Protein AF-A2F625-F1 (afdb_monomer_lite)

InterPro domains:
  IPR032675 Leucine-rich repeat domain superfamily [G3DSA:3.80.10.10] (31-99)
  IPR032710 NTF2-like domain superfamily [SSF54427] (137-282)

Radius of gyration: 23.0 Å; chains: 1; bounding box: 45×38×80 Å

pLDDT: mean 80.95, std 17.54, range [34.19, 97.81]

Organism: Trichomonas vaginalis (strain ATCC PRA-98 / G3) (NCBI:txid412133)

Secondary structure (DSSP, 8-state):
-EE-TTHHHH-TTTTSSHHHHHHHHHHHHHHHHHHHT----EEE-TT-----GGGGTTHHHHSTT--EEE-TT-----HHHHHHHTTTSEEEETTEEE-------SS-------GGGS-------------------SSHHHHHHHHHHHHHHHHHH-GGGGGGGEEEEEEEEEEES---TTSGGGGGGGG---TTSSS--S--EESHHHHHHHHHHH-TT--EEEEEEEEEEEEETTEEEEEEEEEEESSTT-S-EEEEEEEEEEEEETTEEEEEEEEEEE-

Sequence (283 aa):
MFDLTDIRSHLPLFNANYYVDLQLLFFFIGSFSRKFGFEVDILNLTNNRISNVNVFTKLHNFIPNLKAVILDKNPIQDTTQLTEKMKGMIIRFNGLELGSLYNEDENGFPDVTNPKDIPEIEIPPPQPKSNRYENRSSQGDSEVESFLDKFWSAQNNDIGSTSDFYLQNACFSFIIRNCSRQEPLAALISYNQNLSRKEPGESVTQGSVNISSTQKVIFPSGFSGRIESKSINLVCGIFYSVNLVGNVALEKDSDKMCKFYRQLTIYGVGGQLRIANDVLYLT

Foldseek 3Di:
DAECAPVCVVCVPCPPCVLVVLLVVLLLVLVQCVVVVNAAQEYEHAQVQDADLVSLQCNCVRRVNHAEYEHENHNHDCVVVNCVSQPRHFYHYNLDTDDPPPPDDDDDDDDPPDSPPDDDDDDDDDDDDDPPPPDDDDDPVVQVVVLVVVLQVCQQPPLQVNLVQADQFAWEAEAEPDDDCPDPCVVVQLRHQPPVDPDHHDDIQTGSNSRSVNSCVQQVNGFQWDFPDKDWDCSDPFKIKIWTWTWTDSDPPDPDIWIKIKIFIWGQDPNDIHTRYIYIYTD

Structure (mmCIF, N/CA/C/O backbone):
data_AF-A2F625-F1
#
_entry.id   AF-A2F625-F1
#
loop_
_atom_site.group_PDB
_atom_site.id
_atom_site.type_symbol
_atom_site.label_atom_id
_atom_site.label_alt_id
_atom_site.label_comp_id
_atom_site.label_asym_id
_atom_site.label_entity_id
_atom_site.label_seq_id
_atom_site.pdbx_PDB_ins_code
_atom_site.Cartn_x
_atom_site.Cartn_y
_atom_site.Cartn_z
_atom_site.occupancy
_atom_site.B_iso_or_equiv
_atom_site.auth_seq_id
_atom_site.auth_comp_id
_atom_site.auth_asym_id
_atom_site.auth_atom_id
_atom_site.pdbx_PDB_model_num
ATOM 1 N N . MET A 1 1 ? -11.788 -7.343 23.382 1.00 85.56 1 MET A N 1
ATOM 2 C CA . MET A 1 1 ? -10.315 -7.384 23.222 1.00 85.56 1 MET A CA 1
ATOM 3 C C . MET A 1 1 ? -9.977 -7.335 21.741 1.00 85.56 1 MET A C 1
ATOM 5 O O . MET A 1 1 ? -10.583 -8.079 20.980 1.00 85.56 1 MET A O 1
ATOM 9 N N . PHE A 1 2 ? -9.049 -6.469 21.341 1.00 88.06 2 PHE A N 1
ATOM 10 C CA . PHE A 1 2 ? -8.543 -6.360 19.973 1.00 88.06 2 PHE A CA 1
ATOM 11 C C . PHE A 1 2 ? -7.077 -6.806 19.958 1.00 88.06 2 PHE A C 1
ATOM 13 O O . PHE A 1 2 ? -6.247 -6.206 20.642 1.00 88.06 2 PHE A O 1
ATOM 20 N N . ASP A 1 3 ? -6.776 -7.887 19.237 1.00 89.62 3 ASP A N 1
ATOM 21 C CA . ASP A 1 3 ? -5.457 -8.525 19.257 1.00 89.62 3 ASP A CA 1
ATOM 22 C C . ASP A 1 3 ? -4.660 -8.221 17.987 1.00 89.62 3 ASP A C 1
ATOM 24 O O . ASP A 1 3 ? -5.087 -8.535 16.876 1.00 89.62 3 ASP A O 1
ATOM 28 N N . LEU A 1 4 ? -3.504 -7.590 18.173 1.00 90.00 4 LEU A N 1
ATOM 29 C CA . LEU A 1 4 ? -2.538 -7.224 17.146 1.00 90.00 4 LEU A CA 1
ATOM 30 C C . LEU A 1 4 ? -1.161 -7.826 17.438 1.00 90.00 4 LEU A C 1
ATOM 32 O O . LEU A 1 4 ? -0.138 -7.241 17.073 1.00 90.00 4 LEU A O 1
ATOM 36 N N . THR A 1 5 ? -1.110 -8.958 18.135 1.00 90.56 5 THR A N 1
ATOM 37 C CA . THR A 1 5 ? 0.146 -9.653 18.415 1.00 90.56 5 THR A CA 1
ATOM 38 C C . THR A 1 5 ? 0.916 -9.909 17.121 1.00 90.56 5 THR A C 1
ATOM 40 O O . THR A 1 5 ? 0.377 -10.460 16.164 1.00 90.56 5 THR A O 1
ATOM 43 N N . ASP A 1 6 ? 2.184 -9.498 17.108 1.00 86.69 6 ASP A N 1
ATOM 44 C CA . ASP A 1 6 ? 3.120 -9.699 16.000 1.00 86.69 6 ASP A CA 1
ATOM 45 C C . ASP A 1 6 ? 2.593 -9.223 14.631 1.00 86.69 6 ASP A C 1
ATOM 47 O O . ASP A 1 6 ? 2.818 -9.850 13.591 1.00 86.69 6 ASP A O 1
ATOM 51 N N . ILE A 1 7 ? 1.895 -8.081 14.601 1.00 83.06 7 ILE A N 1
ATOM 52 C CA . ILE A 1 7 ? 1.323 -7.536 13.361 1.00 83.06 7 ILE A CA 1
ATOM 53 C C . ILE A 1 7 ? 2.399 -7.285 12.296 1.00 83.06 7 ILE A C 1
ATOM 55 O O . ILE A 1 7 ? 2.134 -7.398 11.101 1.00 83.06 7 ILE A O 1
ATOM 59 N N . ARG A 1 8 ? 3.641 -7.012 12.716 1.00 73.25 8 ARG A N 1
ATOM 60 C CA . ARG A 1 8 ? 4.788 -6.800 11.821 1.00 73.25 8 ARG A CA 1
ATOM 61 C C . ARG A 1 8 ? 5.165 -8.043 11.023 1.00 73.25 8 ARG A C 1
ATOM 63 O O . ARG A 1 8 ? 5.591 -7.894 9.879 1.00 73.25 8 ARG A O 1
ATOM 70 N N . SER A 1 9 ? 5.031 -9.242 11.593 1.00 75.81 9 SER A N 1
ATOM 71 C CA . SER A 1 9 ? 5.281 -10.486 10.850 1.00 75.81 9 SER A CA 1
ATOM 72 C C . SER A 1 9 ? 4.258 -10.700 9.731 1.00 75.81 9 SER A C 1
ATOM 74 O O . SER A 1 9 ? 4.573 -11.294 8.700 1.00 75.81 9 SER A O 1
ATOM 76 N N . HIS A 1 10 ? 3.048 -10.171 9.916 1.00 68.69 10 HIS A N 1
ATOM 77 C CA . HIS A 1 10 ? 1.925 -10.341 9.002 1.00 68.69 10 HIS A CA 1
ATOM 78 C C . HIS A 1 10 ? 1.761 -9.178 8.015 1.00 68.69 10 HIS A C 1
ATOM 80 O O . HIS A 1 10 ? 1.197 -9.374 6.942 1.00 68.69 10 HIS A O 1
ATOM 86 N N . LEU A 1 11 ? 2.277 -7.989 8.341 1.00 66.88 11 LEU A N 1
ATOM 87 C CA . LEU A 1 11 ? 2.199 -6.780 7.521 1.00 66.88 11 LEU A CA 1
ATOM 88 C C . LEU A 1 11 ? 3.602 -6.168 7.329 1.00 66.88 11 LEU A C 1
ATOM 90 O O . LEU A 1 11 ? 3.952 -5.191 7.996 1.00 66.88 11 LEU A O 1
ATOM 94 N N . PRO A 1 12 ? 4.418 -6.698 6.394 1.00 53.84 12 PRO A N 1
ATOM 95 C CA . PRO A 1 12 ? 5.813 -6.279 6.196 1.00 53.84 12 PRO A CA 1
ATOM 96 C C . PRO A 1 12 ? 5.991 -4.797 5.807 1.00 53.84 12 PRO A C 1
ATOM 98 O O . PRO A 1 12 ? 7.104 -4.273 5.896 1.00 53.84 12 PRO A O 1
ATOM 101 N N . LEU A 1 13 ? 4.904 -4.119 5.422 1.00 53.62 13 LEU A N 1
ATOM 102 C CA . LEU A 1 13 ? 4.848 -2.691 5.099 1.00 53.62 13 LEU A CA 1
ATOM 103 C C . LEU A 1 13 ? 4.893 -1.748 6.311 1.00 53.62 13 LEU A C 1
ATOM 105 O O . LEU A 1 13 ? 5.259 -0.592 6.132 1.00 53.62 13 LEU A O 1
ATOM 109 N N . PHE A 1 14 ? 4.635 -2.223 7.535 1.00 54.78 14 PHE A N 1
ATOM 110 C CA . PHE A 1 14 ? 4.720 -1.426 8.778 1.00 54.78 14 PHE A CA 1
ATOM 111 C C . PHE A 1 14 ? 6.162 -0.986 9.146 1.00 54.78 14 PHE A C 1
ATOM 113 O O . PHE A 1 14 ? 6.455 -0.639 10.285 1.00 54.78 14 PHE A O 1
ATOM 120 N N . ASN A 1 15 ? 7.126 -1.046 8.225 1.00 51.47 15 ASN A N 1
ATOM 121 C CA . ASN A 1 15 ? 8.546 -0.840 8.522 1.00 51.47 15 ASN A CA 1
ATOM 122 C C . ASN A 1 15 ? 9.085 0.557 8.173 1.00 51.47 15 ASN A C 1
ATOM 124 O O . ASN A 1 15 ? 10.162 0.894 8.658 1.00 51.47 15 ASN A O 1
ATOM 128 N N . ALA A 1 16 ? 8.390 1.366 7.364 1.00 39.66 16 ALA A N 1
ATOM 129 C CA . ALA A 1 16 ? 8.946 2.629 6.859 1.00 39.66 16 ALA A CA 1
ATOM 130 C C . ALA A 1 16 ? 8.688 3.834 7.783 1.00 39.66 16 ALA A C 1
ATOM 132 O O . ALA A 1 16 ? 9.552 4.695 7.907 1.00 39.66 16 ALA A O 1
ATOM 133 N N . ASN A 1 17 ? 7.536 3.881 8.465 1.00 53.53 17 ASN A N 1
ATOM 134 C CA . ASN A 1 17 ? 7.180 4.928 9.427 1.00 53.53 17 ASN A CA 1
ATOM 135 C C . ASN A 1 17 ? 6.327 4.341 10.556 1.00 53.53 17 ASN A C 1
ATOM 137 O O . ASN A 1 17 ? 5.194 4.757 10.792 1.00 53.53 17 ASN A O 1
ATOM 141 N N . TYR A 1 18 ? 6.901 3.389 11.293 1.00 69.69 18 TYR A N 1
ATOM 142 C CA . TYR A 1 18 ? 6.179 2.572 12.272 1.00 69.69 18 TYR A CA 1
ATOM 143 C C . TYR A 1 18 ? 5.364 3.368 13.311 1.00 69.69 18 TYR A C 1
ATOM 145 O O . TYR A 1 18 ? 4.313 2.927 13.771 1.00 69.69 18 TYR A O 1
ATOM 153 N N . TYR A 1 19 ? 5.816 4.579 13.646 1.00 77.75 19 TYR A N 1
ATOM 154 C CA . TYR A 1 19 ? 5.071 5.528 14.474 1.00 77.75 19 TYR A CA 1
ATOM 155 C C . TYR A 1 19 ? 3.752 5.990 13.825 1.00 77.75 19 TYR A C 1
ATOM 157 O O . TYR A 1 19 ? 2.708 5.980 14.477 1.00 77.75 19 TYR A O 1
ATOM 165 N N . VAL A 1 20 ? 3.792 6.393 12.552 1.00 76.75 20 VAL A N 1
ATOM 166 C CA . VAL A 1 20 ? 2.617 6.863 11.801 1.00 76.75 20 VAL A CA 1
ATOM 167 C C . VAL A 1 20 ? 1.667 5.701 11.544 1.00 76.75 20 VAL A C 1
ATOM 169 O O . VAL A 1 20 ? 0.464 5.847 11.748 1.00 76.75 20 VAL A O 1
ATOM 172 N N . ASP A 1 21 ? 2.207 4.539 11.176 1.00 81.00 21 ASP A N 1
ATOM 173 C CA . ASP A 1 21 ? 1.414 3.350 10.857 1.00 81.00 21 ASP A CA 1
ATOM 174 C C . ASP A 1 21 ? 0.598 2.878 12.069 1.00 81.00 21 ASP A C 1
ATOM 176 O O . ASP A 1 21 ? -0.592 2.587 11.950 1.00 81.00 21 ASP A O 1
ATOM 180 N N . LEU A 1 22 ? 1.199 2.873 13.265 1.00 85.75 22 LEU A N 1
ATOM 181 C CA . LEU A 1 22 ? 0.491 2.542 14.502 1.00 85.75 22 LEU A CA 1
ATOM 182 C C . LEU A 1 22 ? -0.544 3.601 14.902 1.00 85.75 22 LEU A C 1
ATOM 184 O O . LEU A 1 22 ? -1.641 3.238 15.319 1.00 85.75 22 LEU A O 1
ATOM 188 N N . GLN A 1 23 ? -0.252 4.898 14.751 1.00 86.50 23 GLN A N 1
ATOM 189 C CA . GLN A 1 23 ? -1.258 5.936 15.021 1.00 86.50 23 GLN A CA 1
ATOM 190 C C . GLN A 1 23 ? -2.452 5.837 14.073 1.00 86.50 23 GLN A C 1
ATOM 192 O O . GLN A 1 23 ? -3.599 5.977 14.501 1.00 86.50 23 GLN A O 1
ATOM 197 N N . LEU A 1 24 ? -2.188 5.559 12.799 1.00 84.06 24 LEU A N 1
ATOM 198 C CA . LEU A 1 24 ? -3.219 5.334 11.801 1.00 84.06 24 LEU A CA 1
ATOM 199 C C . LEU A 1 24 ? -4.029 4.069 12.124 1.00 84.06 24 LEU A C 1
ATOM 201 O O . LEU A 1 24 ? -5.256 4.083 12.038 1.00 84.06 24 LEU A O 1
ATOM 205 N N . LEU A 1 25 ? -3.366 3.002 12.573 1.00 88.38 25 LEU A N 1
ATOM 206 C CA . LEU A 1 25 ? -4.026 1.783 13.029 1.00 88.38 25 LEU A CA 1
ATOM 207 C C . LEU A 1 25 ? -4.951 2.052 14.224 1.00 88.38 25 LEU A C 1
ATOM 209 O O . LEU A 1 25 ? -6.102 1.621 14.205 1.00 88.38 25 LEU A O 1
ATOM 213 N N . PHE A 1 26 ? -4.504 2.816 15.224 1.00 92.25 26 PHE A N 1
ATOM 214 C CA . PHE A 1 26 ? -5.347 3.210 16.358 1.00 92.25 26 PHE A CA 1
ATOM 215 C C . PHE A 1 26 ? -6.558 4.027 15.906 1.00 92.25 26 PHE A C 1
ATOM 217 O O . PHE A 1 26 ? -7.679 3.756 16.340 1.00 92.25 26 PHE A O 1
ATOM 224 N N . PHE A 1 27 ? -6.355 4.980 14.992 1.00 88.88 27 PHE A N 1
ATOM 225 C CA . PHE A 1 27 ? -7.441 5.745 14.386 1.00 88.88 27 PHE A CA 1
ATOM 226 C C . PHE A 1 27 ? -8.465 4.837 13.690 1.00 88.88 27 PHE A C 1
ATOM 228 O O . PHE A 1 27 ? -9.673 5.034 13.859 1.00 88.88 27 PHE A O 1
ATOM 235 N N . PHE A 1 28 ? -8.010 3.827 12.944 1.00 88.56 28 PHE A N 1
ATOM 236 C CA . PHE A 1 28 ? -8.898 2.877 12.280 1.00 88.56 28 PHE A CA 1
ATOM 237 C C . PHE A 1 28 ? -9.657 1.996 13.267 1.00 88.56 28 PHE A C 1
ATOM 239 O O . PHE A 1 28 ? -10.869 1.861 13.118 1.00 88.56 28 PHE A O 1
ATOM 246 N N . ILE A 1 29 ? -8.992 1.459 14.294 1.00 91.06 29 ILE A N 1
ATOM 247 C CA . ILE A 1 29 ? -9.640 0.657 15.344 1.00 91.06 29 ILE A CA 1
ATOM 248 C C . ILE A 1 29 ? -10.728 1.476 16.034 1.00 91.06 29 ILE A C 1
ATOM 250 O O . ILE A 1 29 ? -11.867 1.027 16.136 1.00 91.06 29 ILE A O 1
ATOM 254 N N . GLY A 1 30 ? -10.404 2.703 16.439 1.00 89.81 30 GLY A N 1
ATOM 255 C CA . GLY A 1 30 ? -11.344 3.612 17.086 1.00 89.81 30 GLY A CA 1
ATOM 256 C C . GLY A 1 30 ? -12.529 4.000 16.204 1.00 89.81 30 GLY A C 1
ATOM 257 O O . GLY A 1 30 ? -13.683 4.005 16.634 1.00 89.81 30 GLY A O 1
ATOM 258 N N . SER A 1 31 ? -12.269 4.296 14.931 1.00 86.88 31 SER A N 1
ATOM 259 C CA . SER A 1 31 ? -13.319 4.628 13.963 1.00 86.88 31 SER A CA 1
ATOM 260 C C . SER A 1 31 ? -14.220 3.430 13.662 1.00 86.88 31 SER A C 1
ATOM 262 O O . SER A 1 31 ? -15.437 3.589 13.581 1.00 86.88 31 SER A O 1
ATOM 264 N N . PHE A 1 32 ? -13.645 2.231 13.543 1.00 86.00 32 PHE A N 1
ATOM 265 C CA . PHE A 1 32 ? -14.382 0.985 13.348 1.00 86.00 32 PHE A CA 1
ATOM 266 C C . PHE A 1 32 ? -15.253 0.663 14.569 1.00 86.00 32 PHE A C 1
ATOM 268 O O . PHE A 1 32 ? -16.456 0.459 14.425 1.00 86.00 32 PHE A O 1
ATOM 275 N N . SER A 1 33 ? -14.670 0.709 15.768 1.00 88.00 33 SER A N 1
ATOM 276 C CA . SER A 1 33 ? -15.360 0.536 17.052 1.00 88.00 33 SER A CA 1
ATOM 277 C C . SER A 1 33 ? -16.604 1.424 17.150 1.00 88.00 33 SER A C 1
ATOM 279 O O . SER A 1 33 ? -17.707 0.911 17.331 1.00 88.00 33 SER A O 1
ATOM 281 N N . ARG A 1 34 ? -16.465 2.735 16.900 1.00 85.81 34 ARG A N 1
ATOM 282 C CA . ARG A 1 34 ? -17.593 3.682 16.915 1.00 85.81 34 ARG A CA 1
ATOM 283 C C . ARG A 1 34 ? -18.637 3.397 15.842 1.00 85.81 34 ARG A C 1
ATOM 285 O O . ARG A 1 34 ? -19.828 3.472 16.119 1.00 85.81 34 ARG A O 1
ATOM 292 N N . LYS A 1 35 ? -18.204 3.081 14.618 1.00 84.75 35 LYS A N 1
ATOM 293 C CA . LYS A 1 35 ? -19.117 2.843 13.491 1.00 84.75 35 LYS A CA 1
ATOM 294 C C . LYS A 1 35 ? -20.014 1.627 13.715 1.00 84.75 35 LYS A C 1
ATOM 296 O O . LYS A 1 35 ? -21.165 1.646 13.294 1.00 84.75 35 LYS A O 1
ATOM 301 N N . PHE A 1 36 ? -19.479 0.578 14.330 1.00 85.50 36 PHE A N 1
ATOM 302 C CA . PHE A 1 36 ? -20.182 -0.691 14.498 1.00 85.50 36 PHE A CA 1
ATOM 303 C C . PHE A 1 36 ? -20.670 -0.944 15.931 1.00 85.50 36 PHE A C 1
ATOM 305 O O . PHE A 1 36 ? -21.272 -1.982 16.185 1.00 85.50 36 PHE A O 1
ATOM 312 N N . GLY A 1 37 ? -20.442 -0.004 16.854 1.00 86.38 37 GLY A N 1
ATOM 313 C CA . GLY A 1 37 ? -20.899 -0.102 18.242 1.00 86.38 37 GLY A CA 1
ATOM 314 C C . GLY A 1 37 ? -20.168 -1.161 19.071 1.00 86.38 37 GLY A C 1
ATOM 315 O O . GLY A 1 37 ? -20.727 -1.654 20.044 1.00 86.38 37 GLY A O 1
ATOM 316 N N . PHE A 1 38 ? -18.942 -1.537 18.695 1.00 86.56 38 PHE A N 1
ATOM 317 C CA . PHE A 1 38 ? -18.132 -2.466 19.485 1.00 86.56 38 PHE A CA 1
ATOM 318 C C . PHE A 1 38 ? -17.237 -1.699 20.443 1.00 86.56 38 PHE A C 1
ATOM 320 O O . PHE A 1 38 ? -16.544 -0.775 20.023 1.00 86.56 38 PHE A O 1
ATOM 327 N N . GLU A 1 39 ? -17.176 -2.117 21.700 1.00 89.25 39 GLU A N 1
ATOM 328 C CA . GLU A 1 39 ? -16.237 -1.553 22.666 1.00 89.25 39 GLU A CA 1
ATOM 329 C C . GLU A 1 39 ? -14.875 -2.246 22.575 1.00 89.25 39 GLU A C 1
ATOM 331 O O . GLU A 1 39 ? -14.762 -3.471 22.459 1.00 89.25 39 GLU A O 1
ATOM 336 N N . VAL A 1 40 ? -13.813 -1.440 22.593 1.00 91.75 40 VAL A N 1
ATOM 337 C CA . VAL A 1 40 ? -12.432 -1.925 22.602 1.00 91.75 40 VAL A CA 1
ATOM 338 C C . VAL A 1 40 ? -11.831 -1.608 23.962 1.00 91.75 40 VAL A C 1
ATOM 340 O O . VAL A 1 40 ? -11.199 -0.575 24.138 1.00 91.75 40 VAL A O 1
ATOM 343 N N . ASP A 1 41 ? -12.035 -2.510 24.922 1.00 92.88 41 ASP A N 1
ATOM 344 C CA . ASP A 1 41 ? -11.534 -2.340 26.294 1.00 92.88 41 ASP A CA 1
ATOM 345 C C . ASP A 1 41 ? -10.060 -2.723 26.462 1.00 92.88 41 ASP A C 1
ATOM 347 O O . ASP A 1 41 ? -9.377 -2.213 27.344 1.00 92.88 41 ASP A O 1
ATOM 351 N N . ILE A 1 42 ? -9.562 -3.644 25.633 1.00 94.19 42 ILE A N 1
ATOM 352 C CA . ILE A 1 42 ? -8.206 -4.197 25.737 1.00 94.19 42 ILE A CA 1
ATOM 353 C C . ILE A 1 42 ? -7.582 -4.230 24.350 1.00 94.19 42 ILE A C 1
ATOM 355 O O . ILE A 1 42 ? -8.182 -4.794 23.427 1.00 94.19 42 ILE A O 1
ATOM 359 N N . LEU A 1 43 ? -6.374 -3.682 24.229 1.00 94.75 43 LEU A N 1
ATOM 360 C CA . LEU A 1 43 ? -5.570 -3.684 23.013 1.00 94.75 43 LEU A CA 1
ATOM 361 C C . LEU A 1 43 ? -4.281 -4.480 23.243 1.00 94.75 43 LEU A C 1
ATOM 363 O O . LEU A 1 43 ? -3.441 -4.087 24.049 1.00 94.75 43 LEU A O 1
ATOM 367 N N . ASN A 1 44 ? -4.113 -5.595 22.533 1.00 94.75 44 ASN A N 1
ATOM 368 C CA . ASN A 1 44 ? -2.906 -6.412 22.629 1.00 94.75 44 ASN A CA 1
ATOM 369 C C . ASN A 1 44 ? -1.933 -6.076 21.494 1.00 94.75 44 ASN A C 1
ATOM 371 O O . ASN A 1 44 ? -2.231 -6.301 20.327 1.00 94.75 44 ASN A O 1
ATOM 375 N N . LEU A 1 45 ? -0.768 -5.543 21.847 1.00 94.50 45 LEU A N 1
ATOM 376 C CA . LEU A 1 45 ? 0.324 -5.156 20.956 1.00 94.50 45 LEU A CA 1
ATOM 377 C C . LEU A 1 45 ? 1.598 -5.964 21.261 1.00 94.50 45 LEU A C 1
ATOM 379 O O . LEU A 1 45 ? 2.712 -5.465 21.079 1.00 94.50 45 LEU A O 1
ATOM 383 N N . THR A 1 46 ? 1.464 -7.216 21.687 1.00 94.31 46 THR A N 1
ATOM 384 C CA . THR A 1 46 ? 2.610 -8.084 21.986 1.00 94.31 46 THR A CA 1
ATOM 385 C C . THR A 1 46 ? 3.521 -8.295 20.767 1.00 94.31 46 THR A C 1
ATOM 387 O O . THR A 1 46 ? 3.049 -8.472 19.648 1.00 94.31 46 THR A O 1
ATOM 390 N N . ASN A 1 47 ? 4.841 -8.313 20.979 1.00 92.44 47 ASN A N 1
ATOM 391 C CA . ASN A 1 47 ? 5.869 -8.612 19.967 1.00 92.44 47 ASN A CA 1
ATOM 392 C C . ASN A 1 47 ? 5.836 -7.706 18.723 1.00 92.44 47 ASN A C 1
ATOM 394 O O . ASN A 1 47 ? 6.090 -8.123 17.597 1.00 92.44 47 ASN A O 1
ATOM 398 N N . ASN A 1 48 ? 5.545 -6.430 18.922 1.00 89.38 48 ASN A N 1
ATOM 399 C CA . ASN A 1 48 ? 5.418 -5.468 17.836 1.00 89.38 48 ASN A CA 1
ATOM 400 C C . ASN A 1 48 ? 6.667 -4.598 17.662 1.00 89.38 48 ASN A C 1
ATOM 402 O O . ASN A 1 48 ? 6.688 -3.687 16.838 1.00 89.38 48 ASN A O 1
ATOM 406 N N . ARG A 1 49 ? 7.753 -4.880 18.394 1.00 89.19 49 ARG A N 1
ATOM 407 C CA . ARG A 1 49 ? 9.017 -4.129 18.323 1.00 89.19 49 ARG A CA 1
ATOM 408 C C . ARG A 1 49 ? 8.824 -2.603 18.475 1.00 89.19 49 ARG A C 1
ATOM 410 O O . ARG A 1 49 ? 9.533 -1.816 17.850 1.00 89.19 49 ARG A O 1
ATOM 417 N N . ILE A 1 50 ? 7.846 -2.187 19.279 1.00 89.69 50 ILE A N 1
ATOM 418 C CA . ILE A 1 50 ? 7.590 -0.789 19.632 1.00 89.69 50 ILE A CA 1
ATOM 419 C C . ILE A 1 50 ? 8.710 -0.323 20.560 1.00 89.69 50 ILE A C 1
ATOM 421 O O . ILE A 1 50 ? 8.887 -0.880 21.635 1.00 89.69 50 ILE A O 1
ATOM 425 N N . SER A 1 51 ? 9.475 0.683 20.148 1.00 90.12 51 SER A N 1
ATOM 426 C CA . SER A 1 51 ? 10.504 1.311 20.989 1.00 90.12 51 SER A CA 1
ATOM 427 C C . SER A 1 51 ? 10.145 2.738 21.403 1.00 90.12 51 SER A C 1
ATOM 429 O O . SER A 1 51 ? 10.553 3.193 22.466 1.00 90.12 51 SER A O 1
ATOM 431 N N . ASN A 1 52 ? 9.363 3.447 20.581 1.00 89.50 52 ASN A N 1
ATOM 432 C CA . ASN A 1 52 ? 9.009 4.846 20.798 1.00 89.50 52 ASN A CA 1
ATOM 433 C C . ASN A 1 52 ? 7.612 4.978 21.418 1.00 89.50 52 ASN A C 1
ATOM 435 O O . ASN A 1 52 ? 6.598 4.818 20.739 1.00 89.50 52 ASN A O 1
ATOM 439 N N . VAL A 1 53 ? 7.566 5.350 22.694 1.00 91.31 53 VAL A N 1
ATOM 440 C CA . VAL A 1 53 ? 6.324 5.505 23.467 1.00 91.31 53 VAL A CA 1
ATOM 441 C C . VAL A 1 53 ? 5.456 6.676 23.000 1.00 91.31 53 VAL A C 1
ATOM 443 O O . VAL A 1 53 ? 4.263 6.720 23.298 1.00 91.31 53 VAL A O 1
ATOM 446 N N . ASN A 1 54 ? 5.997 7.617 22.213 1.00 89.56 54 ASN A N 1
ATOM 447 C CA . ASN A 1 54 ? 5.211 8.729 21.673 1.00 89.56 54 ASN A CA 1
ATOM 448 C C . ASN A 1 54 ? 4.066 8.261 20.776 1.00 89.56 54 ASN A C 1
ATOM 450 O O . ASN A 1 54 ? 3.105 9.012 20.590 1.00 89.56 54 ASN A O 1
ATOM 454 N N . VAL A 1 55 ? 4.135 7.037 20.246 1.00 89.25 55 VAL A N 1
ATOM 455 C CA . VAL A 1 55 ? 3.061 6.444 19.446 1.00 89.25 55 VAL A CA 1
ATOM 456 C C . VAL A 1 55 ? 1.714 6.453 20.183 1.00 89.25 55 VAL A C 1
ATOM 458 O O . VAL A 1 55 ? 0.675 6.635 19.553 1.00 89.25 55 VAL A O 1
ATOM 461 N N . PHE A 1 56 ? 1.733 6.396 21.519 1.00 92.19 56 PHE A N 1
ATOM 462 C CA . PHE A 1 56 ? 0.543 6.369 22.372 1.00 92.19 56 PHE A CA 1
ATOM 463 C C . PHE A 1 56 ? -0.034 7.750 22.723 1.00 92.19 56 PHE A C 1
ATOM 465 O O . PHE A 1 56 ? -1.112 7.822 23.301 1.00 92.19 56 PHE A O 1
ATOM 472 N N . THR A 1 57 ? 0.610 8.860 22.328 1.00 86.44 57 THR A N 1
ATOM 473 C CA . THR A 1 57 ? 0.232 10.238 22.739 1.00 86.44 57 THR A CA 1
ATOM 474 C C . THR A 1 57 ? -1.219 10.624 22.389 1.00 86.44 57 THR A C 1
ATOM 476 O O . THR A 1 57 ? -1.775 11.545 22.977 1.00 86.44 57 THR A O 1
ATOM 479 N N . LYS A 1 58 ? -1.859 9.924 21.444 1.00 86.69 58 LYS A N 1
ATOM 480 C CA . LYS A 1 58 ? -3.257 10.155 21.032 1.00 86.69 58 LYS A CA 1
ATOM 481 C C . LYS A 1 58 ? -4.147 8.917 21.155 1.00 86.69 58 LYS A C 1
ATOM 483 O O . LYS A 1 58 ? -5.253 8.922 20.625 1.00 86.69 58 LYS A O 1
ATOM 488 N N . LEU A 1 59 ? -3.684 7.864 21.830 1.00 91.56 59 LEU A N 1
ATOM 489 C CA . LEU A 1 59 ? -4.401 6.590 21.885 1.00 91.56 59 LEU A CA 1
ATOM 490 C C . LEU A 1 59 ? -5.825 6.757 22.444 1.00 91.56 59 LEU A C 1
ATOM 492 O O . LEU A 1 59 ? -6.772 6.315 21.800 1.00 91.56 59 LEU A O 1
ATOM 496 N N . HIS A 1 60 ? -5.982 7.487 23.553 1.00 89.38 60 HIS A N 1
ATOM 497 C CA . HIS A 1 60 ? -7.286 7.780 24.167 1.00 89.38 60 HIS A CA 1
ATOM 498 C C . HIS A 1 60 ? -8.223 8.591 23.252 1.00 89.38 60 HIS A C 1
ATOM 500 O O . HIS A 1 60 ? -9.433 8.408 23.283 1.00 89.38 60 HIS A O 1
ATOM 506 N N . ASN A 1 61 ? -7.685 9.459 22.388 1.00 87.62 61 ASN A N 1
ATOM 507 C CA . ASN A 1 61 ? -8.502 10.228 21.441 1.00 87.62 61 ASN A CA 1
ATOM 508 C C . ASN A 1 61 ? -9.088 9.338 20.343 1.00 87.62 61 ASN A C 1
ATOM 510 O O . ASN A 1 61 ? -10.176 9.601 19.823 1.00 87.62 61 ASN A O 1
ATOM 514 N N . PHE A 1 62 ? -8.348 8.299 19.957 1.00 91.50 62 PHE A N 1
ATOM 515 C CA . PHE A 1 62 ? -8.799 7.351 18.951 1.00 91.50 62 PHE A CA 1
ATOM 516 C C . PHE A 1 62 ? -9.719 6.291 19.556 1.00 91.50 62 PHE A C 1
ATOM 518 O O . PHE A 1 62 ? -10.779 6.032 18.992 1.00 91.50 62 PHE A O 1
ATOM 525 N N . ILE A 1 63 ? -9.350 5.728 20.708 1.00 93.88 63 ILE A N 1
ATOM 526 C CA . ILE A 1 63 ? -10.058 4.632 21.376 1.00 93.88 63 ILE A CA 1
ATOM 527 C C . ILE A 1 63 ? -10.410 5.075 22.812 1.00 93.88 63 ILE A C 1
ATOM 529 O O . ILE A 1 63 ? -9.694 4.732 23.751 1.00 93.88 63 ILE A O 1
ATOM 533 N N . PRO A 1 64 ? -11.486 5.862 23.002 1.00 88.56 64 PRO A N 1
ATOM 534 C CA . PRO A 1 64 ? -11.778 6.519 24.283 1.00 88.56 64 PRO A CA 1
ATOM 535 C C . PRO A 1 64 ? -12.145 5.562 25.422 1.00 88.56 64 PRO A C 1
ATOM 537 O O . PRO A 1 64 ? -11.908 5.889 26.578 1.00 88.56 64 PRO A O 1
ATOM 540 N N . ASN A 1 65 ? -12.672 4.376 25.108 1.00 89.38 65 ASN A N 1
ATOM 541 C CA . ASN A 1 65 ? -13.087 3.382 26.107 1.00 89.38 65 ASN A CA 1
ATOM 542 C C . ASN A 1 65 ? -11.991 2.343 26.408 1.00 89.38 65 ASN A C 1
ATOM 544 O O . ASN A 1 65 ? -12.269 1.304 27.002 1.00 89.38 65 ASN A O 1
ATOM 548 N N . LEU A 1 66 ? -10.754 2.580 25.962 1.00 94.31 66 LEU A N 1
ATOM 549 C CA . LEU A 1 66 ? -9.664 1.631 26.144 1.00 94.31 66 LEU A CA 1
ATOM 550 C C . LEU A 1 66 ? -9.198 1.617 27.605 1.00 94.31 66 LEU A C 1
ATOM 552 O O . LEU A 1 66 ? -8.745 2.632 28.124 1.00 94.31 66 LEU A O 1
ATOM 556 N N . LYS A 1 67 ? -9.282 0.451 28.250 1.00 92.75 67 LYS A N 1
ATOM 557 C CA . LYS A 1 67 ? -8.941 0.249 29.666 1.00 92.75 67 LYS A CA 1
ATOM 558 C C . LYS A 1 67 ? -7.539 -0.319 29.849 1.00 92.75 67 LYS A C 1
ATOM 560 O O . LYS A 1 67 ? -6.861 0.045 30.803 1.00 92.75 67 LYS A O 1
ATOM 565 N N . ALA A 1 68 ? -7.104 -1.199 28.944 1.00 94.38 68 ALA A N 1
ATOM 566 C CA . ALA A 1 68 ? -5.816 -1.873 29.061 1.00 94.38 68 ALA A CA 1
ATOM 567 C C . ALA A 1 68 ? -5.044 -1.980 27.740 1.00 94.38 68 ALA A C 1
ATOM 569 O O . ALA A 1 68 ? -5.628 -2.160 26.666 1.00 94.38 68 ALA A O 1
ATOM 570 N N . VAL A 1 69 ? -3.712 -1.943 27.836 1.00 94.25 69 VAL A N 1
ATOM 571 C CA . VAL A 1 69 ? -2.788 -2.196 26.722 1.00 94.25 69 VAL A CA 1
ATOM 572 C C . VAL A 1 69 ? -1.769 -3.259 27.121 1.00 94.25 69 VAL A C 1
ATOM 574 O O . VAL A 1 69 ? -1.099 -3.133 28.143 1.00 94.25 69 VAL A O 1
ATOM 577 N N . ILE A 1 70 ? -1.621 -4.293 26.294 1.00 95.69 70 ILE A N 1
ATOM 578 C CA . ILE A 1 70 ? -0.598 -5.332 26.470 1.00 95.69 70 ILE A CA 1
ATOM 579 C C . ILE A 1 70 ? 0.555 -5.047 25.506 1.00 95.69 70 ILE A C 1
ATOM 581 O O . ILE A 1 70 ? 0.362 -4.976 24.297 1.00 95.69 70 ILE A O 1
ATOM 585 N N . LEU A 1 71 ? 1.758 -4.874 26.042 1.00 95.00 71 LEU A N 1
ATOM 586 C CA . LEU A 1 71 ? 2.978 -4.453 25.351 1.00 95.00 71 LEU A CA 1
ATOM 587 C C . LEU A 1 71 ? 4.132 -5.445 25.541 1.00 95.00 71 LEU A C 1
ATOM 589 O O . LEU A 1 71 ? 5.289 -5.093 25.312 1.00 95.00 71 LEU A O 1
ATOM 593 N N . ASP A 1 72 ? 3.840 -6.689 25.912 1.00 93.69 72 ASP A N 1
ATOM 594 C CA . ASP A 1 72 ? 4.847 -7.736 26.092 1.00 93.69 72 ASP A CA 1
ATOM 595 C C . ASP A 1 72 ? 5.749 -7.882 24.848 1.00 93.69 72 ASP A C 1
ATOM 597 O O . ASP A 1 72 ? 5.316 -7.717 23.706 1.00 93.69 72 ASP A O 1
ATOM 601 N N . LYS A 1 73 ? 7.035 -8.189 25.050 1.00 92.12 73 LYS A N 1
ATOM 602 C CA . LYS A 1 73 ? 8.031 -8.403 23.982 1.00 92.12 73 LYS A CA 1
ATOM 603 C C . LYS A 1 73 ? 8.252 -7.182 23.067 1.00 92.12 73 LYS A C 1
ATOM 605 O O . LYS A 1 73 ? 8.588 -7.334 21.892 1.00 92.12 73 LYS A O 1
ATOM 610 N N . ASN A 1 74 ? 8.090 -5.963 23.586 1.00 92.00 74 ASN A N 1
ATOM 611 C CA . ASN A 1 74 ? 8.461 -4.723 22.894 1.00 92.00 74 ASN A CA 1
ATOM 612 C C . ASN A 1 74 ? 9.734 -4.094 23.514 1.00 92.00 74 ASN A C 1
ATOM 614 O O . ASN A 1 74 ? 9.870 -4.084 24.735 1.00 92.00 74 ASN A O 1
ATOM 618 N N . PRO A 1 75 ? 10.673 -3.552 22.713 1.00 91.88 75 PRO A N 1
ATOM 619 C CA . PRO A 1 75 ? 11.916 -2.929 23.175 1.00 91.88 75 PRO A CA 1
ATOM 620 C C . PRO A 1 75 ? 11.704 -1.476 23.646 1.00 91.88 75 PRO A C 1
ATOM 622 O O . PRO A 1 75 ? 12.388 -0.560 23.185 1.00 91.88 75 PRO A O 1
ATOM 625 N N . ILE A 1 76 ? 10.739 -1.248 24.540 1.00 90.88 76 ILE A N 1
ATOM 626 C CA . ILE A 1 76 ? 10.493 0.067 25.147 1.00 90.88 76 ILE A CA 1
ATOM 627 C C . ILE A 1 76 ? 11.520 0.291 26.259 1.00 90.88 76 ILE A C 1
ATOM 629 O O . ILE A 1 76 ? 11.612 -0.516 27.181 1.00 90.88 76 ILE A O 1
ATOM 633 N N . GLN A 1 77 ? 12.294 1.374 26.167 1.00 88.88 77 GLN A N 1
ATOM 634 C CA . GLN A 1 77 ? 13.334 1.701 27.152 1.00 88.88 77 GLN A CA 1
ATOM 635 C C . GLN A 1 77 ? 12.826 2.618 28.272 1.00 88.88 77 GLN A C 1
ATOM 637 O O . GLN A 1 77 ? 13.239 2.465 29.415 1.00 88.88 77 GLN A O 1
ATOM 642 N N . ASP A 1 78 ? 11.924 3.550 27.954 1.00 88.75 78 ASP A N 1
ATOM 643 C CA . ASP A 1 78 ? 11.423 4.557 28.895 1.00 88.75 78 ASP A CA 1
ATOM 644 C C . ASP A 1 78 ? 10.005 4.207 29.374 1.00 88.75 78 ASP A C 1
ATOM 646 O O . ASP A 1 78 ? 8.995 4.626 28.800 1.00 88.75 78 ASP A O 1
ATOM 650 N N . THR A 1 79 ? 9.925 3.379 30.417 1.00 88.81 79 THR A N 1
ATOM 651 C CA . THR A 1 79 ? 8.651 2.974 31.033 1.00 88.81 79 THR A CA 1
ATOM 652 C C . THR A 1 79 ? 8.001 4.098 31.845 1.00 88.81 79 THR A C 1
ATOM 654 O O . THR A 1 79 ? 6.780 4.093 32.017 1.00 88.81 79 THR A O 1
ATOM 657 N N . THR A 1 80 ? 8.768 5.094 32.293 1.00 88.19 80 THR A N 1
ATOM 658 C CA . THR A 1 80 ? 8.238 6.273 32.993 1.00 88.19 80 THR A CA 1
ATOM 659 C C . THR A 1 80 ? 7.398 7.111 32.036 1.00 88.19 80 THR A C 1
ATOM 661 O O . THR A 1 80 ? 6.209 7.320 32.279 1.00 88.19 80 THR A O 1
ATOM 664 N N . GLN A 1 81 ? 7.963 7.489 30.885 1.00 89.12 81 GLN A N 1
ATOM 665 C CA . GLN A 1 81 ? 7.238 8.231 29.853 1.00 89.12 81 GLN A CA 1
ATOM 666 C C . GLN A 1 81 ? 6.059 7.421 29.283 1.00 89.12 81 GLN A C 1
ATOM 668 O O . GLN A 1 81 ? 5.026 7.992 28.923 1.00 89.12 81 GLN A O 1
ATOM 673 N N . LEU A 1 82 ? 6.185 6.090 29.209 1.00 90.00 82 LEU A N 1
ATOM 674 C CA . LEU A 1 82 ? 5.083 5.199 28.835 1.00 90.00 82 LEU A CA 1
ATOM 675 C C . LEU A 1 82 ? 3.893 5.335 29.799 1.00 90.00 82 LEU A C 1
ATOM 677 O O . LEU A 1 82 ? 2.760 5.521 29.352 1.00 90.00 82 LEU A O 1
ATOM 681 N N . THR A 1 83 ? 4.164 5.275 31.105 1.00 88.50 83 THR A N 1
ATOM 682 C CA . THR A 1 83 ? 3.150 5.362 32.167 1.00 88.50 83 THR A CA 1
ATOM 683 C C . THR A 1 83 ? 2.490 6.740 32.194 1.00 88.50 83 THR A C 1
ATOM 685 O O . THR A 1 83 ? 1.272 6.837 32.315 1.00 88.50 83 THR A O 1
ATOM 688 N N . GLU A 1 84 ? 3.259 7.814 31.997 1.00 88.12 84 GLU A N 1
ATOM 689 C CA . GLU A 1 84 ? 2.715 9.175 31.893 1.00 88.12 84 GLU A CA 1
ATOM 690 C C . GLU A 1 84 ? 1.768 9.341 30.695 1.00 88.12 84 GLU A C 1
ATOM 692 O O . GLU A 1 84 ? 0.697 9.936 30.821 1.00 88.12 84 GLU A O 1
ATOM 697 N N . LYS A 1 85 ? 2.133 8.802 29.523 1.00 87.81 85 LYS A N 1
ATOM 698 C CA . LYS A 1 85 ? 1.328 8.917 28.293 1.00 87.81 85 LYS A CA 1
ATOM 699 C C . LYS A 1 85 ? 0.051 8.084 28.313 1.00 87.81 85 LYS A C 1
ATOM 701 O O . LYS A 1 85 ? -0.895 8.428 27.608 1.00 87.81 85 LYS A O 1
ATOM 706 N N . MET A 1 86 ? 0.036 6.999 29.080 1.00 89.31 86 MET A N 1
ATOM 707 C CA . MET A 1 86 ? -1.108 6.092 29.223 1.00 89.31 86 MET A CA 1
ATOM 708 C C . MET A 1 86 ? -1.693 6.151 30.639 1.00 89.31 86 MET A C 1
ATOM 710 O O . MET A 1 86 ? -2.209 5.162 31.155 1.00 89.31 86 MET A O 1
ATOM 714 N N . LYS A 1 87 ? -1.610 7.325 31.277 1.00 87.69 87 LYS A N 1
ATOM 715 C CA . LYS A 1 87 ? -2.146 7.557 32.617 1.00 87.69 87 LYS A CA 1
ATOM 716 C C . LYS A 1 87 ? -3.630 7.177 32.680 1.00 87.69 87 LYS A C 1
ATOM 718 O O . LYS A 1 87 ? -4.421 7.635 31.859 1.00 87.69 87 LYS A O 1
ATOM 723 N N . GLY A 1 88 ? -3.993 6.380 33.685 1.00 84.31 88 GLY A N 1
ATOM 724 C CA . GLY A 1 88 ? -5.362 5.890 33.884 1.00 84.31 88 GLY A CA 1
ATOM 725 C C . GLY A 1 88 ? -5.704 4.617 33.104 1.00 84.31 88 GLY A C 1
ATOM 726 O O . GLY A 1 88 ? -6.862 4.217 33.095 1.00 84.31 88 GLY A O 1
ATOM 727 N N . MET A 1 89 ? -4.722 3.981 32.460 1.00 88.44 89 MET A N 1
ATOM 728 C CA . MET A 1 89 ? -4.880 2.692 31.785 1.00 88.44 89 MET A CA 1
ATOM 729 C C . MET A 1 89 ? -4.031 1.619 32.465 1.00 88.44 89 MET A C 1
ATOM 731 O O . MET A 1 89 ? -2.941 1.906 32.953 1.00 88.44 89 MET A O 1
ATOM 735 N N . ILE A 1 90 ? -4.495 0.371 32.417 1.00 91.56 90 ILE A N 1
ATOM 736 C CA . ILE A 1 90 ? -3.708 -0.794 32.828 1.00 91.56 90 ILE A CA 1
ATOM 737 C C . ILE A 1 90 ? -2.698 -1.110 31.723 1.00 91.56 90 ILE A C 1
ATOM 739 O O . ILE A 1 90 ? -3.075 -1.336 30.569 1.00 91.56 90 ILE A O 1
ATOM 743 N N . ILE A 1 91 ? -1.410 -1.154 32.052 1.00 92.38 91 ILE A N 1
ATOM 744 C CA . ILE A 1 91 ? -0.354 -1.442 31.080 1.00 92.38 91 ILE A CA 1
ATOM 745 C C . ILE A 1 91 ? 0.297 -2.761 31.469 1.00 92.38 91 ILE A C 1
ATOM 747 O O . ILE A 1 91 ? 0.914 -2.862 32.517 1.00 92.38 91 ILE A O 1
ATOM 751 N N . ARG A 1 92 ? 0.229 -3.779 30.617 1.00 93.12 92 ARG A N 1
ATOM 752 C CA . ARG A 1 92 ? 1.008 -5.009 30.811 1.00 93.12 92 ARG A CA 1
ATOM 753 C C . ARG A 1 92 ? 2.257 -4.949 29.943 1.00 93.12 92 ARG A C 1
ATOM 755 O O . ARG A 1 92 ? 2.138 -4.819 28.731 1.00 93.12 92 ARG A O 1
ATOM 762 N N . PHE A 1 93 ? 3.445 -5.026 30.531 1.00 90.38 93 PHE A N 1
ATOM 763 C CA . PHE A 1 93 ? 4.719 -4.938 29.825 1.00 90.38 93 PHE A CA 1
ATOM 764 C C . PHE A 1 93 ? 5.735 -5.963 30.342 1.00 90.38 93 PHE A C 1
ATOM 766 O O . PHE A 1 93 ? 6.207 -5.891 31.473 1.00 90.38 93 PHE A O 1
ATOM 773 N N . ASN A 1 94 ? 6.098 -6.905 29.473 1.00 86.44 94 ASN A N 1
ATOM 774 C CA . ASN A 1 94 ? 6.994 -8.032 29.742 1.00 86.44 94 ASN A CA 1
ATOM 775 C C . ASN A 1 94 ? 6.575 -8.858 30.967 1.00 86.44 94 ASN A C 1
ATOM 777 O O . ASN A 1 94 ? 7.407 -9.235 31.787 1.00 86.44 94 ASN A O 1
ATOM 781 N N . GLY A 1 95 ? 5.272 -9.136 31.078 1.00 78.12 95 GLY A N 1
ATOM 782 C CA . GLY A 1 95 ? 4.701 -9.902 32.189 1.00 78.12 95 GLY A CA 1
ATOM 783 C C . GLY A 1 95 ? 4.549 -9.119 33.496 1.00 78.12 95 GLY A C 1
ATOM 784 O O . GLY A 1 95 ? 4.038 -9.674 34.462 1.00 78.12 95 GLY A O 1
ATOM 785 N N . LEU A 1 96 ? 4.942 -7.841 33.526 1.00 82.19 96 LEU A N 1
ATOM 786 C CA . LEU A 1 96 ? 4.699 -6.934 34.646 1.00 82.19 96 LEU A CA 1
ATOM 787 C C . LEU A 1 96 ? 3.494 -6.047 34.346 1.00 82.19 96 LEU A C 1
ATOM 789 O O . LEU A 1 96 ? 3.362 -5.531 33.238 1.00 82.19 96 LEU A O 1
ATOM 793 N N . GLU A 1 97 ? 2.635 -5.832 35.333 1.00 83.25 97 GLU A N 1
ATOM 794 C CA . GLU A 1 97 ? 1.612 -4.794 35.258 1.00 83.25 97 GLU A CA 1
ATOM 795 C C . GLU A 1 97 ? 2.225 -3.463 35.712 1.00 83.25 97 GLU A C 1
ATOM 797 O O . GLU A 1 97 ? 2.620 -3.289 36.863 1.00 83.25 97 GLU A O 1
ATOM 802 N N . LEU A 1 98 ? 2.375 -2.533 34.774 1.00 75.69 98 LEU A N 1
ATOM 803 C CA . LEU A 1 98 ? 2.785 -1.160 35.009 1.00 75.69 98 LEU A CA 1
ATOM 804 C C . LEU A 1 98 ? 1.516 -0.311 35.167 1.00 75.69 98 LEU A C 1
ATOM 806 O O . LEU A 1 98 ? 0.742 -0.146 34.228 1.00 75.69 98 LEU A O 1
ATOM 810 N N . GLY A 1 99 ? 1.308 0.251 36.356 1.00 59.56 99 GLY A N 1
ATOM 811 C CA . GLY A 1 99 ? 0.259 1.247 36.572 1.00 59.56 99 GLY A CA 1
ATOM 812 C C . GLY A 1 99 ? -1.100 0.703 37.017 1.00 59.56 99 GLY A C 1
ATOM 813 O O . GLY A 1 99 ? -2.115 1.037 36.417 1.00 59.56 99 GLY A O 1
ATOM 814 N N . SER A 1 100 ? -1.142 0.001 38.151 1.00 48.25 100 SER A N 1
ATOM 815 C CA . SER A 1 100 ? -2.315 -0.005 39.035 1.00 48.25 100 SER A CA 1
ATOM 816 C C . SER A 1 100 ? -2.170 1.111 40.083 1.00 48.25 100 SER A C 1
ATOM 818 O O . SER A 1 100 ? -1.940 0.866 41.262 1.00 48.25 100 SER A O 1
ATOM 820 N N . LEU A 1 101 ? -2.233 2.372 39.658 1.00 45.38 101 LEU A N 1
ATOM 821 C CA . LEU A 1 101 ? -2.377 3.493 40.594 1.00 45.38 101 LEU A CA 1
ATOM 822 C C . LEU A 1 101 ? -3.649 4.263 40.250 1.00 45.38 101 LEU A C 1
ATOM 824 O O . LEU A 1 101 ? -3.627 5.444 39.910 1.00 45.38 101 LEU A O 1
ATOM 828 N N . TYR A 1 102 ? -4.777 3.561 40.374 1.00 39.78 102 TYR A N 1
ATOM 829 C CA . TYR A 1 102 ? -5.935 4.181 41.000 1.00 39.78 102 TYR A CA 1
ATOM 830 C C . TYR A 1 102 ? -5.543 4.437 42.458 1.00 39.78 102 TYR A C 1
ATOM 832 O O . TYR A 1 102 ? -5.646 3.560 43.307 1.00 39.78 102 TYR A O 1
ATOM 840 N N . ASN A 1 103 ? -5.007 5.626 42.725 1.00 40.59 103 ASN A N 1
ATOM 841 C CA . ASN A 1 103 ? -5.104 6.181 44.064 1.00 40.59 103 ASN A CA 1
ATOM 842 C C . ASN A 1 103 ? -6.532 6.686 44.221 1.00 40.59 103 ASN A C 1
ATOM 844 O O . ASN A 1 103 ? -6.894 7.664 43.578 1.00 40.59 103 ASN A O 1
ATOM 848 N N . GLU A 1 104 ? -7.291 5.967 45.032 1.00 38.53 104 GLU A N 1
ATOM 849 C CA . GLU A 1 104 ? -8.375 6.369 45.936 1.00 38.53 104 GLU A CA 1
ATOM 850 C C . GLU A 1 104 ? -8.840 5.009 46.485 1.00 38.53 104 GLU A C 1
ATOM 852 O O . GLU A 1 104 ? -9.219 4.147 45.702 1.00 38.53 104 GLU A O 1
ATOM 857 N N . ASP A 1 105 ? -8.745 4.627 47.752 1.00 42.53 105 ASP A N 1
ATOM 858 C CA . ASP A 1 105 ? -8.568 5.262 49.056 1.0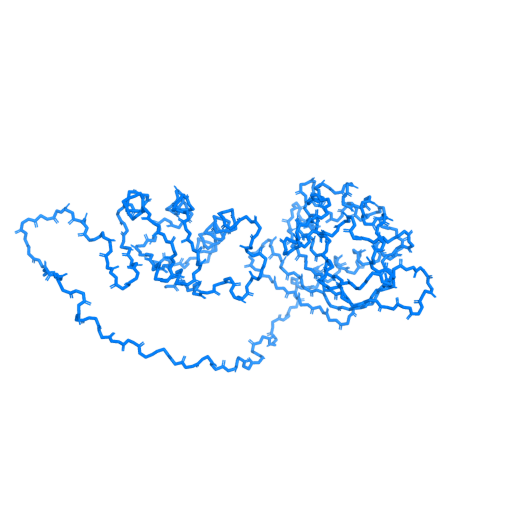0 42.53 105 ASP A CA 1
ATOM 859 C C . ASP A 1 105 ? -8.529 4.104 50.105 1.00 42.53 105 ASP A C 1
ATOM 861 O O . ASP A 1 105 ? -8.454 2.930 49.739 1.00 42.53 105 ASP A O 1
ATOM 865 N N . GLU A 1 106 ? -8.512 4.399 51.409 1.00 41.53 106 GLU A N 1
ATOM 866 C CA . GLU A 1 106 ? -8.170 3.520 52.557 1.00 41.53 106 GLU A CA 1
ATOM 867 C C . GLU A 1 106 ? -8.990 2.209 52.773 1.00 41.53 106 GLU A C 1
ATOM 869 O O . GLU A 1 106 ? -8.894 1.605 53.839 1.00 41.53 106 GLU A O 1
ATOM 874 N N . ASN A 1 107 ? -9.767 1.708 51.804 1.00 42.69 107 ASN A N 1
ATOM 875 C CA . ASN A 1 107 ? -10.785 0.661 52.018 1.00 42.69 107 ASN A CA 1
ATOM 876 C C . ASN A 1 107 ? -10.562 -0.699 51.316 1.00 42.69 107 ASN A C 1
ATOM 878 O O . ASN A 1 107 ? -11.517 -1.439 51.103 1.00 42.69 107 ASN A O 1
ATOM 882 N N . GLY A 1 108 ? -9.310 -1.078 51.045 1.00 47.97 108 GLY A N 1
ATOM 883 C CA . GLY A 1 108 ? -8.870 -2.483 50.993 1.00 47.97 108 GLY A CA 1
ATOM 884 C C . GLY A 1 108 ? -9.424 -3.400 49.890 1.00 47.97 108 GLY A C 1
ATOM 885 O O . GLY A 1 108 ? -10.490 -3.976 50.046 1.00 47.97 108 GLY A O 1
ATOM 886 N N . PHE A 1 109 ? -8.603 -3.686 48.872 1.00 34.19 109 PHE A N 1
ATOM 887 C CA . PHE A 1 109 ? -8.543 -4.962 48.126 1.00 34.19 109 PHE A CA 1
ATOM 888 C C . PHE A 1 109 ? -7.133 -5.129 47.503 1.00 34.19 109 PHE A C 1
ATOM 890 O O . PHE A 1 109 ? -6.357 -4.175 47.528 1.00 34.19 109 PHE A O 1
ATOM 897 N N . PRO A 1 110 ? -6.724 -6.352 47.105 1.00 36.16 110 PRO A N 1
ATOM 898 C CA . PRO A 1 110 ? -5.474 -6.951 47.543 1.00 36.16 110 PRO A CA 1
ATOM 899 C C . PRO A 1 110 ? -4.256 -6.476 46.754 1.00 36.16 110 PRO A C 1
ATOM 901 O O . PRO A 1 110 ? -4.267 -6.355 45.532 1.00 36.16 110 PRO A O 1
ATOM 904 N N . ASP A 1 111 ? -3.185 -6.305 47.513 1.00 37.78 111 ASP A N 1
ATOM 905 C CA . ASP A 1 111 ? -1.826 -6.080 47.059 1.00 37.78 111 ASP A CA 1
ATOM 906 C C . ASP A 1 111 ? -1.317 -7.298 46.263 1.00 37.78 111 ASP A C 1
ATOM 908 O O . ASP A 1 111 ? -1.119 -8.379 46.821 1.00 37.78 111 ASP A O 1
ATOM 912 N N . VAL A 1 112 ? -1.129 -7.149 44.948 1.00 45.62 112 VAL A N 1
ATOM 913 C CA . VAL A 1 112 ? -0.455 -8.158 44.112 1.00 45.62 112 VAL A CA 1
ATOM 914 C C . VAL A 1 112 ? 1.017 -7.766 44.005 1.00 45.62 112 VAL A C 1
ATOM 916 O O . VAL A 1 112 ? 1.485 -7.249 42.994 1.00 45.62 112 VAL A O 1
ATOM 919 N N . THR A 1 113 ? 1.765 -8.001 45.081 1.00 43.62 113 THR A N 1
ATOM 920 C CA . THR A 1 113 ? 3.187 -7.641 45.191 1.00 43.62 113 THR A CA 1
ATOM 921 C C . THR A 1 113 ? 4.151 -8.657 44.569 1.00 43.62 113 THR A C 1
ATOM 923 O O . THR A 1 113 ? 5.363 -8.447 44.623 1.00 43.62 113 THR A O 1
ATOM 926 N N . ASN A 1 114 ? 3.671 -9.746 43.947 1.00 43.00 114 ASN A N 1
ATOM 927 C CA . ASN A 1 114 ? 4.554 -10.779 43.396 1.00 43.00 114 ASN A CA 1
ATOM 928 C C . ASN A 1 114 ? 4.209 -11.191 41.948 1.00 43.00 114 ASN A C 1
ATOM 930 O O . ASN A 1 114 ? 3.279 -11.962 41.723 1.00 43.00 114 ASN A O 1
ATOM 934 N N . PRO A 1 115 ? 5.021 -10.786 40.950 1.00 46.97 115 PRO A N 1
ATOM 935 C CA . PRO A 1 115 ? 4.886 -11.197 39.544 1.00 46.97 115 PRO A CA 1
ATOM 936 C C . PRO A 1 115 ? 5.025 -12.706 39.269 1.00 46.97 115 PRO A C 1
ATOM 938 O O . PRO A 1 115 ? 4.937 -13.130 38.119 1.00 46.97 115 PRO A O 1
ATOM 941 N N . LYS A 1 116 ? 5.305 -13.525 40.291 1.00 45.44 116 LYS A N 1
ATOM 942 C CA . LYS A 1 116 ? 5.567 -14.966 40.160 1.00 45.44 116 LYS A CA 1
ATOM 943 C C . LYS A 1 116 ? 4.312 -15.842 40.178 1.00 45.44 116 LYS A C 1
ATOM 945 O O . LYS A 1 116 ? 4.423 -17.015 39.845 1.00 45.44 116 LYS A O 1
ATOM 950 N N . ASP A 1 117 ? 3.150 -15.280 40.501 1.00 43.69 117 ASP A N 1
ATOM 951 C CA . ASP A 1 117 ? 1.899 -16.039 40.634 1.00 43.69 117 ASP A CA 1
ATOM 952 C C . ASP A 1 117 ? 1.009 -15.982 39.377 1.00 43.69 117 ASP A C 1
ATOM 954 O O . ASP A 1 117 ? -0.149 -16.394 39.410 1.00 43.69 117 ASP A O 1
ATOM 958 N N . ILE A 1 118 ? 1.531 -15.490 38.246 1.00 47.31 118 ILE A N 1
ATOM 959 C CA . ILE A 1 118 ? 0.804 -15.504 36.971 1.00 47.31 118 ILE A CA 1
ATOM 960 C C . ILE A 1 118 ? 0.969 -16.897 36.337 1.00 47.31 118 ILE A C 1
ATOM 962 O O . ILE A 1 118 ? 2.083 -17.233 35.929 1.00 47.31 118 ILE A O 1
ATOM 966 N N . PRO A 1 119 ? -0.098 -17.711 36.217 1.00 40.03 119 PRO A N 1
ATOM 967 C CA . PRO A 1 119 ? -0.002 -19.021 35.586 1.00 40.03 119 PRO A CA 1
ATOM 968 C C . PRO A 1 119 ? 0.440 -18.889 34.123 1.00 40.03 119 PRO A C 1
ATOM 970 O O . PRO A 1 119 ? -0.047 -18.038 33.374 1.00 40.03 119 PRO A O 1
ATOM 973 N N . GLU A 1 120 ? 1.385 -19.740 33.731 1.00 42.66 120 GLU A N 1
ATOM 974 C CA . GLU A 1 120 ? 1.944 -19.804 32.385 1.00 42.66 120 GLU A CA 1
ATOM 975 C C . GLU A 1 120 ? 0.842 -20.248 31.407 1.00 42.66 120 GLU A C 1
ATOM 977 O O . GLU A 1 120 ? 0.344 -21.371 31.465 1.00 42.66 120 GLU A O 1
ATOM 982 N N . ILE A 1 121 ? 0.388 -19.335 30.546 1.00 47.19 121 ILE A N 1
ATOM 983 C CA . ILE A 1 121 ? -0.640 -19.638 29.545 1.00 47.19 121 ILE A CA 1
ATOM 984 C C . ILE A 1 121 ? 0.047 -20.357 28.382 1.00 47.19 121 ILE A C 1
ATOM 986 O O . ILE A 1 121 ? 0.797 -19.736 27.626 1.00 47.19 121 ILE A O 1
ATOM 990 N N . GLU A 1 122 ? -0.225 -21.652 28.216 1.00 43.47 122 GLU A N 1
ATOM 991 C CA . GLU A 1 122 ? 0.176 -22.395 27.020 1.00 43.47 122 GLU A CA 1
ATOM 992 C C . GLU A 1 122 ? -0.498 -21.784 25.783 1.00 43.47 122 GLU A C 1
ATOM 994 O O . GLU A 1 122 ? -1.719 -21.831 25.620 1.00 43.47 122 GLU A O 1
ATOM 999 N N . ILE A 1 123 ? 0.304 -21.184 24.900 1.00 43.62 123 ILE A N 1
ATOM 1000 C CA . ILE A 1 123 ? -0.175 -20.669 23.616 1.00 43.62 123 ILE A CA 1
ATOM 1001 C C . ILE A 1 123 ? -0.230 -21.856 22.645 1.00 43.62 123 ILE A C 1
ATOM 1003 O O . ILE A 1 123 ? 0.826 -22.400 22.307 1.00 43.62 123 ILE A O 1
ATOM 1007 N N . PRO A 1 124 ? -1.416 -22.276 22.169 1.00 48.25 124 PRO A N 1
ATOM 1008 C CA . PRO A 1 124 ? -1.508 -23.376 21.223 1.00 48.25 124 PRO A CA 1
ATOM 1009 C C . PRO A 1 124 ? -0.789 -23.020 19.909 1.00 48.25 124 PRO A C 1
ATOM 1011 O O . PRO A 1 124 ? -0.806 -21.858 19.487 1.00 48.25 124 PRO A O 1
ATOM 1014 N N . PRO A 1 125 ? -0.167 -24.003 19.232 1.00 52.72 125 PRO A N 1
ATOM 1015 C CA . PRO A 1 125 ? 0.527 -23.764 17.974 1.00 52.72 125 PRO A CA 1
ATOM 1016 C C . PRO A 1 125 ? -0.438 -23.194 16.920 1.00 52.72 125 PRO A C 1
ATOM 1018 O O . PRO A 1 125 ? -1.603 -23.607 16.866 1.00 52.72 125 PRO A O 1
ATOM 1021 N N . PRO A 1 126 ? 0.023 -22.258 16.065 1.00 39.00 126 PRO A N 1
ATOM 1022 C CA . PRO A 1 126 ? -0.815 -21.651 15.043 1.00 39.00 126 PRO A CA 1
ATOM 1023 C C . PRO A 1 126 ? -1.309 -22.737 14.091 1.00 39.00 126 PRO A C 1
ATOM 1025 O O . PRO A 1 126 ? -0.535 -23.324 13.335 1.00 39.00 126 PRO A O 1
ATOM 1028 N N . GLN A 1 127 ? -2.610 -23.021 14.136 1.00 43.59 127 GLN A N 1
ATOM 1029 C CA . GLN A 1 127 ? -3.199 -23.943 13.180 1.00 43.59 127 GLN A CA 1
ATOM 1030 C C . GLN A 1 127 ? -3.122 -23.326 11.777 1.00 43.59 127 GLN A C 1
ATOM 1032 O O . GLN A 1 127 ? -3.404 -22.129 11.626 1.00 43.59 127 GLN A O 1
ATOM 1037 N N . PRO A 1 128 ? -2.748 -24.106 10.745 1.00 42.19 128 PRO A N 1
ATOM 1038 C CA . PRO A 1 128 ? -2.795 -23.638 9.371 1.00 42.19 128 PRO A CA 1
ATOM 1039 C C . PRO A 1 128 ? -4.227 -23.196 9.083 1.00 42.19 128 PRO A C 1
ATOM 1041 O O . PRO A 1 128 ? -5.159 -24.001 9.108 1.00 42.19 128 PRO A O 1
ATOM 1044 N N . LYS A 1 129 ? -4.413 -21.888 8.884 1.00 40.34 129 LYS A N 1
ATOM 1045 C CA . LYS A 1 129 ? -5.719 -21.312 8.575 1.00 40.34 129 LYS A CA 1
ATOM 1046 C C . LYS A 1 129 ? -6.202 -21.968 7.285 1.00 40.34 129 LYS A C 1
ATOM 1048 O O . LYS A 1 129 ? -5.679 -21.671 6.215 1.00 40.34 129 LYS A O 1
ATOM 1053 N N . SER A 1 130 ? -7.189 -22.862 7.383 1.00 41.72 130 SER A N 1
ATOM 1054 C CA . SER A 1 130 ? -7.970 -23.276 6.218 1.00 41.72 130 SER A CA 1
ATOM 1055 C C . SER A 1 130 ? -8.494 -22.005 5.557 1.00 41.72 130 SER A C 1
ATOM 1057 O O . SER A 1 130 ? -8.935 -21.115 6.290 1.00 41.72 130 SER A O 1
ATOM 1059 N N . ASN A 1 131 ? -8.450 -21.928 4.229 1.00 39.34 131 ASN A N 1
ATOM 1060 C CA . ASN A 1 131 ? -8.933 -20.822 3.396 1.00 39.34 131 ASN A CA 1
ATOM 1061 C C . ASN A 1 131 ? -10.410 -20.478 3.673 1.00 39.34 131 ASN A C 1
ATOM 1063 O O . ASN A 1 131 ? -11.299 -20.775 2.886 1.00 39.34 131 ASN A O 1
ATOM 1067 N N . ARG A 1 132 ? -10.701 -19.861 4.817 1.00 41.00 132 ARG A N 1
ATOM 1068 C CA . ARG A 1 132 ? -12.046 -19.497 5.260 1.00 41.00 132 ARG A CA 1
ATOM 1069 C C . ARG A 1 132 ? -12.271 -18.013 5.003 1.00 41.00 132 ARG A C 1
ATOM 1071 O O . ARG A 1 132 ? -12.570 -17.253 5.913 1.00 41.00 132 ARG A O 1
ATOM 1078 N N . TYR A 1 133 ? -12.082 -17.628 3.747 1.00 45.00 133 TYR A N 1
ATOM 1079 C CA . TYR A 1 133 ? -12.570 -16.379 3.168 1.00 45.00 133 TYR A CA 1
ATOM 1080 C C . TYR A 1 133 ? -13.044 -16.670 1.744 1.00 45.00 133 TYR A C 1
ATOM 1082 O O . TYR A 1 133 ? -12.583 -16.076 0.779 1.00 45.00 133 TYR A O 1
ATOM 1090 N N . GLU A 1 134 ? -13.959 -17.625 1.612 1.00 46.72 134 GLU A N 1
ATOM 1091 C CA . GLU A 1 134 ? -14.749 -17.783 0.398 1.00 46.72 134 GLU A CA 1
ATOM 1092 C C . GLU A 1 134 ? -16.201 -17.441 0.740 1.00 46.72 134 GLU A C 1
ATOM 1094 O O . GLU A 1 134 ? -16.754 -17.934 1.725 1.00 46.72 134 GLU A O 1
ATOM 1099 N N . ASN A 1 135 ? -16.798 -16.585 -0.092 1.00 41.22 135 ASN A N 1
ATOM 1100 C CA . ASN A 1 135 ? -18.228 -16.265 -0.174 1.00 41.22 135 ASN A CA 1
ATOM 1101 C C . ASN A 1 135 ? -18.777 -15.150 0.732 1.00 41.22 135 ASN A C 1
ATOM 1103 O O . ASN A 1 135 ? -19.754 -15.325 1.458 1.00 41.22 135 ASN A O 1
ATOM 1107 N N . ARG A 1 136 ? -18.252 -13.9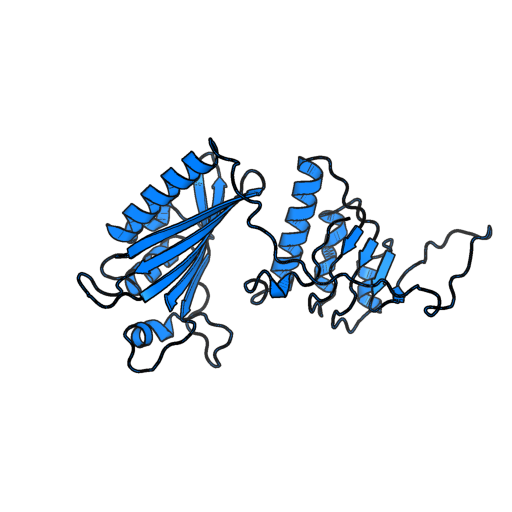33 0.566 1.00 45.75 136 ARG A N 1
ATOM 1108 C CA . ARG A 1 136 ? -19.112 -12.738 0.549 1.00 45.75 136 ARG A CA 1
ATOM 1109 C C . ARG A 1 136 ? -18.844 -11.981 -0.744 1.00 45.75 136 ARG A C 1
ATOM 1111 O O . ARG A 1 136 ? -17.868 -11.256 -0.810 1.00 45.75 136 ARG A O 1
ATOM 1118 N N . SER A 1 137 ? -19.687 -12.167 -1.753 1.00 51.53 137 SER A N 1
ATOM 1119 C CA . SER A 1 137 ? -19.762 -11.258 -2.897 1.00 51.53 137 SER A CA 1
ATOM 1120 C C . SER A 1 137 ? -21.112 -10.546 -2.876 1.00 51.53 137 SER A C 1
ATOM 1122 O O . SER A 1 137 ? -22.119 -11.110 -2.436 1.00 51.53 137 SER A O 1
ATOM 1124 N N . SER A 1 138 ? -21.153 -9.302 -3.359 1.00 52.84 138 SER A N 1
ATOM 1125 C CA . SER A 1 138 ? -21.750 -9.084 -4.693 1.00 52.84 138 SER A CA 1
ATOM 1126 C C . SER A 1 138 ? -21.966 -7.621 -5.093 1.00 52.84 138 SER A C 1
ATOM 1128 O O . SER A 1 138 ? -22.108 -7.387 -6.286 1.00 52.84 138 SER A O 1
ATOM 1130 N N . GLN A 1 139 ? -21.937 -6.625 -4.194 1.00 54.78 139 GLN A N 1
ATOM 1131 C CA . GLN A 1 139 ? -22.206 -5.233 -4.616 1.00 54.78 139 GLN A CA 1
ATOM 1132 C C . GLN A 1 139 ? -21.003 -4.285 -4.509 1.00 54.78 139 GLN A C 1
ATOM 1134 O O . GLN A 1 139 ? -20.616 -3.707 -5.523 1.00 54.78 139 GLN A O 1
ATOM 1139 N N . GLY A 1 140 ? -20.350 -4.182 -3.344 1.00 58.66 140 GLY A N 1
ATOM 1140 C CA . GLY A 1 140 ? -19.155 -3.332 -3.183 1.00 58.66 140 GLY A CA 1
ATOM 1141 C C . GLY A 1 140 ? -17.964 -3.788 -4.032 1.00 58.66 140 GLY A C 1
ATOM 1142 O O . GLY A 1 140 ? -17.254 -2.964 -4.601 1.00 58.66 140 GLY A O 1
ATOM 1143 N N . ASP A 1 141 ? -17.802 -5.101 -4.207 1.00 74.44 141 ASP A N 1
ATOM 1144 C CA . ASP A 1 141 ? -16.714 -5.649 -5.021 1.00 74.44 141 ASP A CA 1
ATOM 1145 C C . ASP A 1 141 ? -16.897 -5.313 -6.504 1.00 74.44 141 ASP A C 1
ATOM 1147 O O . ASP A 1 141 ? -15.921 -5.024 -7.181 1.00 74.44 141 ASP A O 1
ATOM 1151 N N . SER A 1 142 ? -18.138 -5.254 -7.005 1.00 84.50 142 SER A N 1
ATOM 1152 C CA . SER A 1 142 ? -18.404 -4.958 -8.422 1.00 84.50 142 SER A CA 1
ATOM 1153 C C . SER A 1 142 ? -17.976 -3.542 -8.832 1.00 84.50 142 SER A C 1
ATOM 1155 O O . SER A 1 142 ? -17.449 -3.342 -9.927 1.00 84.50 142 SER A O 1
ATOM 1157 N N . GLU A 1 143 ? -18.142 -2.558 -7.941 1.00 90.88 143 GLU A N 1
ATOM 1158 C CA . GLU A 1 143 ? -17.712 -1.176 -8.179 1.00 90.88 143 GLU A CA 1
ATOM 1159 C C . GLU A 1 143 ? -16.182 -1.075 -8.192 1.00 90.88 143 GLU A C 1
ATOM 1161 O O . GLU A 1 143 ? -15.604 -0.466 -9.095 1.00 90.88 143 GLU A O 1
ATOM 1166 N N . VAL A 1 144 ? -15.523 -1.715 -7.219 1.00 92.62 144 VAL A N 1
ATOM 1167 C CA . VAL A 1 144 ? -14.058 -1.747 -7.131 1.00 92.62 144 VAL A CA 1
ATOM 1168 C C . VAL A 1 144 ? -13.462 -2.506 -8.308 1.00 92.62 144 VAL A C 1
ATOM 1170 O O . VAL A 1 144 ? -12.470 -2.059 -8.869 1.00 92.62 144 VAL A O 1
ATOM 1173 N N . GLU A 1 145 ? -14.072 -3.607 -8.737 1.00 94.06 145 GLU A N 1
ATOM 1174 C CA . GLU A 1 145 ? -13.653 -4.334 -9.933 1.00 94.06 145 GLU A CA 1
ATOM 1175 C C . GLU A 1 145 ? -13.770 -3.468 -11.187 1.00 94.06 145 GLU A C 1
ATOM 1177 O O . GLU A 1 145 ? -12.789 -3.332 -11.912 1.00 94.06 145 GLU A O 1
ATOM 1182 N N . SER A 1 146 ? -14.902 -2.787 -11.391 1.00 94.62 146 SER A N 1
ATOM 1183 C CA . SER A 1 146 ? -15.067 -1.854 -12.514 1.00 94.62 146 SER A CA 1
ATOM 1184 C C . SER A 1 146 ? -14.034 -0.721 -12.488 1.00 94.62 146 SER A C 1
ATOM 1186 O O . SER A 1 146 ? -13.509 -0.314 -13.528 1.00 94.62 146 SER A O 1
ATOM 1188 N N . PHE A 1 147 ? -13.717 -0.204 -11.298 1.00 96.19 147 PHE A N 1
ATOM 1189 C CA . PHE A 1 147 ? -12.657 0.782 -11.110 1.00 96.19 147 PHE A CA 1
ATOM 1190 C C . PHE A 1 147 ? -11.280 0.219 -11.480 1.00 96.19 147 PHE A C 1
ATOM 1192 O O . PHE A 1 147 ? -10.537 0.871 -12.213 1.00 96.19 147 PHE A O 1
ATOM 1199 N N . LEU A 1 148 ? -10.953 -0.987 -11.011 1.00 96.69 148 LEU A N 1
ATOM 1200 C CA . LEU A 1 148 ? -9.686 -1.658 -11.298 1.00 96.69 148 LEU A CA 1
ATOM 1201 C C . LEU A 1 148 ? -9.536 -1.978 -12.786 1.00 96.69 148 LEU A C 1
ATOM 1203 O O . LEU A 1 148 ? -8.450 -1.784 -13.319 1.00 96.69 148 LEU A O 1
ATOM 1207 N N . ASP A 1 149 ? -10.603 -2.387 -13.472 1.00 95.38 149 ASP A N 1
ATOM 1208 C CA . ASP A 1 149 ? -10.580 -2.658 -14.913 1.00 95.38 149 ASP A CA 1
ATOM 1209 C C . ASP A 1 149 ? -10.281 -1.386 -15.715 1.00 95.38 149 ASP A C 1
ATOM 1211 O O . ASP A 1 149 ? -9.450 -1.391 -16.627 1.00 95.38 149 ASP A O 1
ATOM 1215 N N . LYS A 1 150 ? -10.906 -0.260 -15.344 1.00 96.50 150 LYS A N 1
ATOM 1216 C CA . LYS A 1 150 ? -10.623 1.051 -15.950 1.00 96.50 150 LYS A CA 1
ATOM 1217 C C . LYS A 1 150 ? -9.196 1.503 -15.661 1.00 96.50 150 LYS A C 1
ATOM 1219 O O . LYS A 1 150 ? -8.518 1.973 -16.570 1.00 96.50 150 LYS A O 1
ATOM 1224 N N . PHE A 1 151 ? -8.740 1.336 -14.421 1.00 96.81 151 PHE A N 1
ATOM 1225 C CA . PHE A 1 151 ? -7.378 1.672 -14.017 1.00 96.81 151 PHE A CA 1
ATOM 1226 C C . PHE A 1 151 ? -6.347 0.835 -14.779 1.00 96.81 151 PHE A C 1
ATOM 1228 O O . PHE A 1 151 ? -5.374 1.380 -15.292 1.00 96.81 151 PHE A O 1
ATOM 1235 N N . TRP A 1 152 ? -6.576 -0.473 -14.909 1.00 95.38 152 TRP A N 1
ATOM 1236 C CA . TRP A 1 152 ? -5.702 -1.378 -15.650 1.00 95.38 152 TRP A CA 1
ATOM 1237 C C . TRP A 1 152 ? -5.683 -1.050 -17.141 1.00 95.38 152 TRP A C 1
ATOM 1239 O O . TRP A 1 152 ? -4.623 -0.981 -17.753 1.00 95.38 152 TRP A O 1
ATOM 1249 N N . SER A 1 153 ? -6.850 -0.764 -17.722 1.00 94.12 153 SER A N 1
ATOM 1250 C CA . SER A 1 153 ? -6.952 -0.312 -19.110 1.00 94.12 153 SER A CA 1
ATOM 1251 C C . SER A 1 153 ? -6.174 0.987 -19.345 1.00 94.12 153 SER A C 1
ATOM 1253 O O . SER A 1 153 ? -5.438 1.088 -20.326 1.00 94.12 153 SER A O 1
ATOM 1255 N N . ALA A 1 154 ? -6.266 1.953 -18.425 1.00 94.56 154 ALA A N 1
ATOM 1256 C CA . ALA A 1 154 ? -5.469 3.176 -18.469 1.00 94.56 154 ALA A CA 1
ATOM 1257 C C . ALA A 1 154 ? -3.965 2.872 -18.363 1.00 94.56 154 ALA A C 1
ATOM 1259 O O . ALA A 1 154 ? -3.192 3.336 -19.191 1.00 94.56 154 ALA A O 1
ATOM 1260 N N . GLN A 1 155 ? -3.543 2.023 -17.420 1.00 93.50 155 GLN A N 1
ATOM 1261 C CA . GLN A 1 155 ? -2.140 1.612 -17.276 1.00 93.50 155 GLN A CA 1
ATOM 1262 C C . GLN A 1 155 ? -1.581 0.956 -18.552 1.00 93.50 155 GLN A C 1
ATOM 1264 O O . GLN A 1 155 ? -0.420 1.178 -18.893 1.00 93.50 155 GLN A O 1
ATOM 1269 N N . ASN A 1 156 ? -2.392 0.183 -19.277 1.00 90.62 156 ASN A N 1
ATOM 1270 C CA . ASN A 1 156 ? -1.960 -0.510 -20.492 1.00 90.62 156 ASN A CA 1
ATOM 1271 C C . ASN A 1 156 ? -1.917 0.409 -21.720 1.00 90.62 156 ASN A C 1
ATOM 1273 O O . ASN A 1 156 ? -1.013 0.285 -22.541 1.00 90.62 156 ASN A O 1
ATOM 1277 N N . ASN A 1 157 ? -2.904 1.297 -21.864 1.00 89.38 157 ASN A N 1
ATOM 1278 C CA . ASN A 1 157 ? -3.112 2.069 -23.092 1.00 89.38 157 ASN A CA 1
ATOM 1279 C C . ASN A 1 157 ? -2.519 3.483 -23.027 1.00 89.38 157 ASN A C 1
ATOM 1281 O O . ASN A 1 157 ? -1.985 3.970 -24.020 1.00 89.38 157 ASN A O 1
ATOM 1285 N N . ASP A 1 158 ? -2.625 4.145 -21.873 1.00 89.62 158 ASP A N 1
ATOM 1286 C CA . ASP A 1 158 ? -2.134 5.503 -21.648 1.00 89.62 158 ASP A CA 1
ATOM 1287 C C . ASP A 1 158 ? -1.887 5.753 -20.152 1.00 89.62 158 ASP A C 1
ATOM 1289 O O . ASP A 1 158 ? -2.756 6.251 -19.428 1.00 89.62 158 ASP A O 1
ATOM 1293 N N . ILE A 1 159 ? -0.670 5.451 -19.684 1.00 90.44 159 ILE A N 1
ATOM 1294 C CA . ILE A 1 159 ? -0.262 5.695 -18.290 1.00 90.44 159 ILE A CA 1
ATOM 1295 C C . ILE A 1 159 ? -0.456 7.166 -17.891 1.00 90.44 159 ILE A C 1
ATOM 1297 O O . ILE A 1 159 ? -0.714 7.443 -16.718 1.00 90.44 159 ILE A O 1
ATOM 1301 N N . GLY A 1 160 ? -0.391 8.110 -18.838 1.00 88.62 160 GLY A N 1
ATOM 1302 C CA . GLY A 1 160 ? -0.627 9.533 -18.580 1.00 88.62 160 GLY A CA 1
ATOM 1303 C C . GLY A 1 160 ? -2.001 9.799 -17.960 1.00 88.62 160 GLY A C 1
ATOM 1304 O O . GLY A 1 160 ? -2.113 10.567 -17.010 1.00 88.62 160 GLY A O 1
ATOM 1305 N N . SER A 1 161 ? -3.027 9.082 -18.422 1.00 92.00 161 SER A N 1
ATOM 1306 C CA . SER A 1 161 ? -4.404 9.196 -17.920 1.00 92.00 161 SER A CA 1
ATOM 1307 C C . SER A 1 161 ? -4.613 8.629 -16.508 1.00 92.00 161 SER A C 1
ATOM 1309 O O . SER A 1 161 ? -5.658 8.832 -15.890 1.00 92.00 161 SER A O 1
ATOM 1311 N N . THR A 1 162 ? -3.623 7.922 -15.952 1.00 95.69 162 THR A N 1
ATOM 1312 C CA . THR A 1 162 ? -3.775 7.264 -14.647 1.00 95.69 162 THR A CA 1
ATOM 1313 C C . THR A 1 162 ? -3.799 8.254 -13.484 1.00 95.69 162 THR A C 1
ATOM 1315 O O . THR A 1 162 ? -4.280 7.892 -12.412 1.00 95.69 162 THR A O 1
ATOM 1318 N N . SER A 1 163 ? -3.376 9.512 -13.684 1.00 96.81 163 SER A N 1
ATOM 1319 C CA . SER A 1 163 ? -3.445 10.566 -12.661 1.00 96.81 163 SER A CA 1
ATOM 1320 C C . SER A 1 163 ? -4.852 10.745 -12.087 1.00 96.81 163 SER A C 1
ATOM 1322 O O . SER A 1 163 ? -4.995 11.001 -10.892 1.00 96.81 163 SER A O 1
ATOM 1324 N N . ASP A 1 164 ? -5.892 10.540 -12.899 1.00 95.88 164 ASP A N 1
ATOM 1325 C CA . ASP A 1 164 ? -7.292 10.721 -12.494 1.00 95.88 164 ASP A CA 1
ATOM 1326 C C . ASP A 1 164 ? -7.773 9.652 -11.506 1.00 95.88 164 ASP A C 1
ATOM 1328 O O . ASP A 1 164 ? -8.770 9.839 -10.805 1.00 95.88 164 ASP A O 1
ATOM 1332 N N . PHE A 1 165 ? -7.046 8.538 -11.414 1.00 97.81 165 PHE A N 1
ATOM 1333 C CA . PHE A 1 165 ? -7.333 7.451 -10.486 1.00 97.81 165 PHE A CA 1
ATOM 1334 C C . PHE A 1 165 ? -6.710 7.681 -9.112 1.00 97.81 165 PHE A C 1
ATOM 1336 O O . PHE A 1 165 ? -7.112 7.010 -8.165 1.00 97.81 165 PHE A O 1
ATOM 1343 N N . TYR A 1 166 ? -5.771 8.617 -8.964 1.00 97.62 166 TYR A N 1
ATOM 1344 C CA . TYR A 1 166 ? -5.073 8.882 -7.707 1.00 97.62 166 TYR A CA 1
ATOM 1345 C C . TYR A 1 166 ? -5.670 10.073 -6.950 1.00 97.62 166 TYR A C 1
ATOM 1347 O O . TYR A 1 166 ? -6.199 11.021 -7.530 1.00 97.62 166 TYR A O 1
ATOM 1355 N N . LEU A 1 167 ? -5.546 10.053 -5.622 1.00 94.81 167 LEU A N 1
ATOM 1356 C CA . LEU A 1 167 ? -5.695 11.262 -4.816 1.00 94.81 167 LEU A CA 1
ATOM 1357 C C . LEU A 1 167 ? -4.548 12.244 -5.098 1.00 94.81 167 LEU A C 1
ATOM 1359 O O . LEU A 1 167 ? -3.431 11.852 -5.438 1.00 94.81 167 LEU A O 1
ATOM 1363 N N . GLN A 1 168 ? -4.801 13.534 -4.874 1.00 92.38 168 GLN A N 1
ATOM 1364 C CA . GLN A 1 168 ? -3.793 14.591 -5.042 1.00 92.38 168 GLN A CA 1
ATOM 1365 C C . GLN A 1 168 ? -2.577 14.417 -4.123 1.00 92.38 168 GLN A C 1
ATOM 1367 O O . GLN A 1 168 ? -1.486 14.854 -4.460 1.00 92.38 168 GLN A O 1
ATOM 1372 N N . ASN A 1 169 ? -2.756 13.759 -2.978 1.00 89.88 169 ASN A N 1
ATOM 1373 C CA . ASN A 1 169 ? -1.707 13.435 -2.013 1.00 89.88 169 ASN A CA 1
ATOM 1374 C C . ASN A 1 169 ? -1.370 11.935 -1.989 1.00 89.88 169 ASN A C 1
ATOM 1376 O O . ASN A 1 169 ? -0.877 11.443 -0.975 1.00 89.88 169 ASN A O 1
ATOM 1380 N N . ALA A 1 170 ? -1.684 11.197 -3.057 1.00 94.50 170 ALA A N 1
ATOM 1381 C CA . ALA A 1 170 ? -1.370 9.779 -3.122 1.00 94.50 170 ALA A CA 1
ATOM 1382 C C . ALA A 1 170 ? 0.146 9.533 -3.091 1.00 94.50 170 ALA A C 1
ATOM 1384 O O . ALA A 1 170 ? 0.931 10.385 -3.515 1.00 94.50 170 ALA A O 1
ATOM 1385 N N . CYS A 1 171 ? 0.536 8.346 -2.636 1.00 94.12 171 CYS A N 1
ATOM 1386 C CA . CYS A 1 171 ? 1.917 7.880 -2.597 1.00 94.12 171 CYS A CA 1
ATOM 1387 C C . CYS A 1 171 ? 2.106 6.666 -3.513 1.00 94.12 171 CYS A C 1
ATOM 1389 O O . CYS A 1 171 ? 1.270 5.758 -3.531 1.00 94.12 171 CYS A O 1
ATOM 1391 N N . PHE A 1 172 ? 3.234 6.627 -4.217 1.00 95.88 172 PHE A N 1
ATOM 1392 C CA . PHE A 1 172 ? 3.670 5.491 -5.020 1.00 95.88 172 PHE A CA 1
ATOM 1393 C C . PHE A 1 172 ? 5.067 5.028 -4.614 1.00 95.88 172 PHE A C 1
ATOM 1395 O O . PHE A 1 172 ? 5.992 5.837 -4.473 1.00 95.88 172 PHE A O 1
ATOM 1402 N N . SER A 1 173 ? 5.211 3.711 -4.483 1.00 93.81 173 SER A N 1
ATOM 1403 C CA . SER A 1 173 ? 6.478 3.054 -4.193 1.00 93.81 173 SER A CA 1
ATOM 1404 C C . SER A 1 173 ? 6.756 1.924 -5.166 1.00 93.81 173 SER A C 1
ATOM 1406 O O . SER A 1 173 ? 5.958 1.001 -5.313 1.00 93.81 173 SER A O 1
ATOM 1408 N N . PHE A 1 174 ? 7.932 1.974 -5.786 1.00 93.56 174 PHE A N 1
ATOM 1409 C CA . PHE A 1 174 ? 8.429 0.939 -6.679 1.00 93.56 174 PHE A CA 1
ATOM 1410 C C . PHE A 1 174 ? 9.546 0.155 -5.997 1.00 93.56 174 PHE A C 1
ATOM 1412 O O . PHE A 1 174 ? 10.519 0.732 -5.514 1.00 93.56 174 PHE A O 1
ATOM 1419 N N . ILE A 1 175 ? 9.402 -1.164 -5.920 1.00 92.25 175 ILE A N 1
ATOM 1420 C CA . ILE A 1 175 ? 10.291 -2.023 -5.144 1.00 92.25 175 ILE A CA 1
ATOM 1421 C C . ILE A 1 175 ? 10.744 -3.192 -6.011 1.00 92.25 175 ILE A C 1
ATOM 1423 O O . ILE A 1 175 ? 9.947 -4.007 -6.464 1.00 92.25 175 ILE A O 1
ATOM 1427 N N . ILE A 1 176 ? 12.054 -3.328 -6.170 1.00 90.56 176 ILE A N 1
ATOM 1428 C CA . ILE A 1 176 ? 12.672 -4.522 -6.740 1.00 90.56 176 ILE A CA 1
ATOM 1429 C C . ILE A 1 176 ? 13.300 -5.298 -5.589 1.00 90.56 176 ILE A C 1
ATOM 1431 O O . ILE A 1 176 ? 14.204 -4.798 -4.902 1.00 90.56 176 ILE A O 1
ATOM 1435 N N . ARG A 1 177 ? 12.788 -6.510 -5.344 1.00 79.50 177 ARG A N 1
ATOM 1436 C CA . ARG A 1 177 ? 13.190 -7.313 -4.181 1.00 79.50 177 ARG A CA 1
ATOM 1437 C C . ARG A 1 177 ? 14.600 -7.866 -4.354 1.00 79.50 177 ARG A C 1
ATOM 1439 O O . ARG A 1 177 ? 15.448 -7.626 -3.502 1.00 79.50 177 ARG A O 1
ATOM 1446 N N . ASN A 1 178 ? 14.833 -8.541 -5.476 1.00 76.56 178 ASN A N 1
ATOM 1447 C CA . ASN A 1 178 ? 16.118 -9.087 -5.888 1.00 76.56 178 ASN A CA 1
ATOM 1448 C C . ASN A 1 178 ? 16.349 -8.678 -7.343 1.00 76.56 178 ASN A C 1
ATOM 1450 O O . ASN A 1 178 ? 15.425 -8.750 -8.141 1.00 76.56 178 ASN A O 1
ATOM 1454 N N . CYS A 1 179 ? 17.557 -8.228 -7.670 1.00 75.62 179 CYS A N 1
ATOM 1455 C CA . CYS A 1 179 ? 17.945 -7.941 -9.046 1.00 75.62 179 CYS A CA 1
ATOM 1456 C C . CYS A 1 179 ? 19.423 -8.269 -9.204 1.00 75.62 179 CYS A C 1
ATOM 1458 O O . CYS A 1 179 ? 20.260 -7.702 -8.489 1.00 75.62 179 CYS A O 1
ATOM 1460 N N . SER A 1 180 ? 19.757 -9.163 -10.130 1.00 73.44 180 SER A N 1
ATOM 1461 C CA . SER A 1 180 ? 21.145 -9.299 -10.571 1.00 73.44 180 SER A CA 1
ATOM 1462 C C . SER A 1 180 ? 21.500 -8.136 -11.509 1.00 73.44 180 SER A C 1
ATOM 1464 O O . SER A 1 180 ? 20.634 -7.560 -12.164 1.00 73.44 180 SER A O 1
ATOM 1466 N N . ARG A 1 181 ? 22.782 -7.746 -11.591 1.00 65.94 181 ARG A N 1
ATOM 1467 C CA . ARG A 1 181 ? 23.217 -6.609 -12.436 1.00 65.94 181 ARG A CA 1
ATOM 1468 C C . ARG A 1 181 ? 22.952 -6.806 -13.938 1.00 65.94 181 ARG A C 1
ATOM 1470 O O . ARG A 1 181 ? 23.098 -5.853 -14.691 1.00 65.94 181 ARG A O 1
ATOM 1477 N N . GLN A 1 182 ? 22.626 -8.025 -14.366 1.00 62.09 182 GLN A N 1
ATOM 1478 C CA . GLN A 1 182 ? 22.426 -8.396 -15.770 1.00 62.09 182 GLN A CA 1
ATOM 1479 C C . GLN A 1 182 ? 20.941 -8.484 -16.161 1.00 62.09 182 GLN A C 1
ATOM 1481 O O . GLN A 1 182 ? 20.627 -8.740 -17.322 1.00 62.09 182 GLN A O 1
ATOM 1486 N N . GLU A 1 183 ? 20.022 -8.280 -15.215 1.00 78.38 183 GLU A N 1
ATOM 1487 C CA . GLU A 1 183 ? 18.584 -8.348 -15.469 1.00 78.38 183 GLU A CA 1
ATOM 1488 C C . GLU A 1 183 ? 18.026 -7.026 -16.019 1.00 78.38 183 GLU A C 1
ATOM 1490 O O . GLU A 1 183 ? 18.516 -5.956 -15.655 1.00 78.38 183 GLU A O 1
ATOM 1495 N N . PRO A 1 184 ? 16.949 -7.067 -16.827 1.00 77.62 184 PRO A N 1
ATOM 1496 C CA . PRO A 1 184 ? 16.247 -5.869 -17.304 1.00 77.62 184 PRO A CA 1
ATOM 1497 C C . PRO A 1 184 ? 15.845 -4.895 -16.182 1.00 77.62 184 PRO A C 1
ATOM 1499 O O . PRO A 1 184 ? 15.868 -3.679 -16.360 1.00 77.62 184 PRO A O 1
ATOM 1502 N N . LEU A 1 185 ? 15.556 -5.423 -14.989 1.00 85.81 185 LEU A N 1
ATOM 1503 C CA . LEU A 1 185 ? 15.214 -4.643 -13.798 1.00 85.81 185 LEU A CA 1
ATOM 1504 C C . LEU A 1 185 ? 16.376 -3.780 -13.273 1.00 85.81 185 LEU A C 1
ATOM 1506 O O . LEU A 1 185 ? 16.137 -2.815 -12.547 1.00 85.81 185 LEU A O 1
ATOM 1510 N N . ALA A 1 186 ? 17.627 -4.072 -13.649 1.00 85.12 186 ALA A N 1
ATOM 1511 C CA . ALA A 1 186 ? 18.795 -3.326 -13.183 1.00 85.12 186 ALA A CA 1
ATOM 1512 C C . ALA A 1 186 ? 18.785 -1.871 -13.673 1.00 85.12 186 ALA A C 1
ATOM 1514 O O . ALA A 1 186 ? 19.269 -0.988 -12.967 1.00 85.12 186 ALA A O 1
ATOM 1515 N N . ALA A 1 187 ? 18.188 -1.605 -14.839 1.00 84.75 187 ALA A N 1
ATOM 1516 C CA . ALA A 1 187 ? 18.027 -0.250 -15.364 1.00 84.75 187 ALA A CA 1
A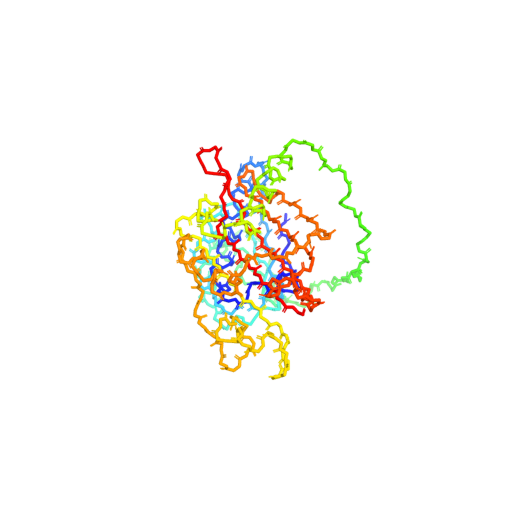TOM 1517 C C . ALA A 1 187 ? 17.080 0.611 -14.508 1.00 84.75 187 ALA A C 1
ATOM 1519 O O . ALA A 1 187 ? 17.197 1.831 -14.490 1.00 84.75 187 ALA A O 1
ATOM 1520 N N . LEU A 1 188 ? 16.176 -0.022 -13.755 1.00 88.56 188 LEU A N 1
ATOM 1521 C CA . LEU A 1 188 ? 15.162 0.642 -12.932 1.00 88.56 188 LEU A CA 1
ATOM 1522 C C . LEU A 1 188 ? 15.605 0.813 -11.473 1.00 88.56 188 LEU A C 1
ATOM 1524 O O . LEU A 1 188 ? 14.828 1.225 -10.611 1.00 88.56 188 LEU A O 1
ATOM 1528 N N . ILE A 1 189 ? 16.861 0.478 -11.168 1.00 87.12 189 ILE A N 1
ATOM 1529 C CA . ILE A 1 189 ? 17.353 0.398 -9.797 1.00 87.12 189 ILE A CA 1
ATOM 1530 C C . ILE A 1 189 ? 17.405 1.757 -9.087 1.00 87.12 189 ILE A C 1
ATOM 1532 O O . ILE A 1 189 ? 17.328 1.790 -7.860 1.00 87.12 189 ILE A O 1
ATOM 1536 N N . SER A 1 190 ? 17.496 2.858 -9.840 1.00 86.69 190 SER A N 1
ATOM 1537 C CA . SER A 1 190 ? 17.439 4.231 -9.322 1.00 86.69 190 SER A CA 1
ATOM 1538 C C . SER A 1 190 ? 16.079 4.579 -8.714 1.00 86.69 190 SER A C 1
ATOM 1540 O O . SER A 1 190 ? 16.021 5.392 -7.799 1.00 86.69 190 SER A O 1
ATOM 1542 N N . TYR A 1 191 ? 15.002 3.922 -9.153 1.00 87.88 191 TYR A N 1
ATOM 1543 C CA . TYR A 1 191 ? 13.644 4.103 -8.626 1.00 87.88 191 TYR A CA 1
ATOM 1544 C C . TYR A 1 191 ? 13.312 3.135 -7.484 1.00 87.88 191 TYR A C 1
ATOM 1546 O O . TYR A 1 191 ? 12.222 3.185 -6.918 1.00 87.88 191 TYR A O 1
ATOM 1554 N N . ASN A 1 192 ? 14.220 2.208 -7.160 1.00 88.50 192 ASN A N 1
ATOM 1555 C CA . ASN A 1 192 ? 13.952 1.137 -6.211 1.00 88.50 192 ASN A CA 1
ATOM 1556 C C . ASN A 1 192 ? 13.959 1.640 -4.760 1.00 88.50 192 ASN A C 1
ATOM 1558 O O . ASN A 1 192 ? 15.015 1.906 -4.190 1.00 88.50 192 ASN A O 1
ATOM 1562 N N . GLN A 1 193 ? 12.798 1.632 -4.119 1.00 86.19 193 GLN A N 1
ATOM 1563 C CA . GLN A 1 193 ? 12.587 2.052 -2.730 1.00 86.19 193 GLN A CA 1
ATOM 1564 C C . GLN A 1 193 ? 12.734 0.914 -1.716 1.00 86.19 193 GLN A C 1
ATOM 1566 O O . GLN A 1 193 ? 12.181 0.957 -0.616 1.00 86.19 193 GLN A O 1
ATOM 1571 N N . ASN A 1 194 ? 13.479 -0.137 -2.060 1.00 82.56 194 ASN A N 1
ATOM 1572 C CA . ASN A 1 194 ? 13.768 -1.205 -1.118 1.00 82.56 194 ASN A CA 1
ATOM 1573 C C . ASN A 1 194 ? 14.671 -0.702 0.028 1.00 82.56 194 ASN A C 1
ATOM 1575 O O . ASN A 1 194 ? 15.894 -0.653 -0.105 1.00 82.56 194 ASN A O 1
ATOM 1579 N N . LEU A 1 195 ? 14.054 -0.394 1.172 1.00 77.19 195 LEU A N 1
ATOM 1580 C CA . LEU A 1 195 ? 14.717 0.093 2.387 1.00 77.19 195 LEU A CA 1
ATOM 1581 C C . LEU A 1 195 ? 15.716 -0.903 2.994 1.00 77.19 195 LEU A C 1
ATOM 1583 O O . LEU A 1 195 ? 16.520 -0.521 3.837 1.00 77.19 195 LEU A O 1
ATOM 1587 N N . SER A 1 196 ? 15.688 -2.177 2.585 1.00 78.88 196 SER A N 1
ATOM 1588 C CA . SER A 1 196 ? 16.698 -3.146 3.016 1.00 78.88 196 SER A CA 1
ATOM 1589 C C . SER A 1 196 ? 18.032 -2.980 2.281 1.00 78.88 196 SER A C 1
ATOM 1591 O O . SER A 1 196 ? 18.998 -3.670 2.611 1.00 78.88 196 SER A O 1
ATOM 1593 N N . ARG A 1 197 ? 18.098 -2.135 1.244 1.00 71.75 197 ARG A N 1
ATOM 1594 C CA . ARG A 1 197 ? 19.325 -1.873 0.484 1.00 71.75 197 ARG A CA 1
ATOM 1595 C C . ARG A 1 197 ? 20.121 -0.752 1.140 1.00 71.75 197 ARG A C 1
ATOM 1597 O O . ARG A 1 197 ? 19.562 0.171 1.717 1.00 71.75 197 ARG A O 1
ATOM 1604 N N . LYS A 1 198 ? 21.449 -0.834 1.012 1.00 69.88 198 LYS A N 1
ATOM 1605 C CA . LYS A 1 198 ? 22.391 0.140 1.587 1.00 69.88 198 LYS A CA 1
ATOM 1606 C C . LYS A 1 198 ? 22.180 1.559 1.041 1.00 69.88 198 LYS A C 1
ATOM 1608 O O . LYS A 1 198 ? 22.350 2.523 1.773 1.00 69.88 198 LYS A O 1
ATOM 1613 N N . GLU A 1 199 ? 21.799 1.650 -0.228 1.00 73.06 199 GLU A N 1
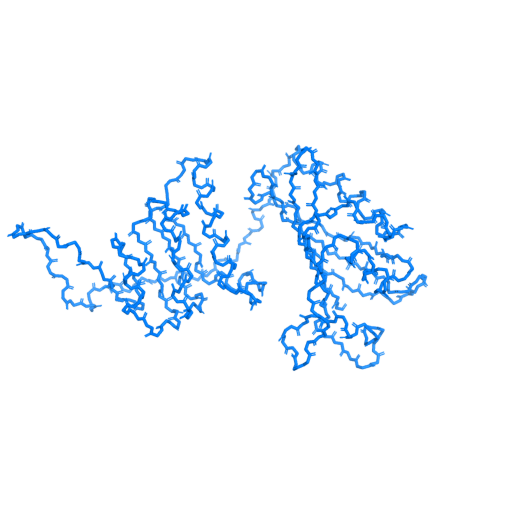ATOM 1614 C CA . GLU A 1 199 ? 21.460 2.888 -0.926 1.00 73.06 199 GLU A CA 1
ATOM 1615 C C . GLU A 1 199 ? 20.070 2.689 -1.545 1.00 73.06 199 GLU A C 1
ATOM 1617 O O . GLU A 1 199 ? 19.960 2.095 -2.626 1.00 73.06 199 GLU A O 1
ATOM 1622 N N . PRO A 1 200 ? 18.987 3.050 -0.830 1.00 69.88 200 PRO A N 1
ATOM 1623 C CA . PRO A 1 200 ? 17.670 3.115 -1.445 1.00 69.88 200 PRO A CA 1
ATOM 1624 C C . PRO A 1 200 ? 17.697 4.153 -2.575 1.00 69.88 200 PRO A C 1
ATOM 1626 O O . PRO A 1 200 ? 18.443 5.131 -2.513 1.00 69.88 200 PRO A O 1
ATOM 1629 N N . GLY A 1 201 ? 16.917 3.897 -3.623 1.00 70.94 201 GLY A N 1
ATOM 1630 C CA . GLY A 1 201 ? 16.737 4.814 -4.742 1.00 70.94 201 GLY A CA 1
ATOM 1631 C C . GLY A 1 201 ? 15.975 6.079 -4.343 1.00 70.94 201 GLY A C 1
ATOM 1632 O O . GLY A 1 201 ? 15.909 6.451 -3.171 1.00 70.94 201 GLY A O 1
ATOM 1633 N N . GLU A 1 202 ? 15.379 6.743 -5.330 1.00 74.19 202 GLU A N 1
ATOM 1634 C CA . GLU A 1 202 ? 14.574 7.949 -5.122 1.00 74.19 202 GLU A CA 1
ATOM 1635 C C . GLU A 1 202 ? 13.509 7.775 -4.027 1.00 74.19 202 GLU A C 1
ATOM 1637 O O . GLU A 1 202 ? 12.933 6.700 -3.842 1.00 74.19 202 GLU A O 1
ATOM 1642 N N . SER A 1 203 ? 13.223 8.861 -3.305 1.00 73.12 203 SER A N 1
ATOM 1643 C CA . SER A 1 203 ? 12.169 8.911 -2.291 1.00 73.12 203 SER A CA 1
ATOM 1644 C C . SER A 1 203 ? 10.794 8.546 -2.860 1.00 73.12 203 SER A C 1
ATOM 1646 O O . SER A 1 203 ? 10.559 8.688 -4.059 1.00 73.12 203 SER A O 1
ATOM 1648 N N . VAL A 1 204 ? 9.867 8.149 -1.980 1.00 81.56 204 VAL A N 1
ATOM 1649 C CA . VAL A 1 204 ? 8.447 7.903 -2.305 1.00 81.56 204 VAL A CA 1
ATOM 1650 C C . VAL A 1 204 ? 7.904 8.986 -3.237 1.00 81.56 204 VAL A C 1
ATOM 1652 O O . VAL A 1 204 ? 8.002 10.177 -2.934 1.00 81.56 204 VAL A O 1
ATOM 1655 N N . THR A 1 205 ? 7.318 8.576 -4.363 1.00 89.44 205 THR A N 1
ATOM 1656 C CA . THR A 1 205 ? 6.722 9.511 -5.318 1.00 89.44 205 THR A CA 1
ATOM 1657 C C . THR A 1 205 ? 5.373 9.957 -4.774 1.00 89.44 205 THR A C 1
ATOM 1659 O O . THR A 1 205 ? 4.521 9.123 -4.469 1.00 89.44 205 THR A O 1
ATOM 1662 N N . GLN A 1 206 ? 5.170 11.266 -4.646 1.00 92.44 206 GLN A N 1
ATOM 1663 C CA . GLN A 1 206 ? 3.941 11.834 -4.096 1.00 92.44 206 GLN A CA 1
ATOM 1664 C C . GLN A 1 206 ? 3.216 12.702 -5.119 1.00 92.44 206 GLN A C 1
ATOM 1666 O O . GLN A 1 206 ? 3.836 13.492 -5.833 1.00 92.44 206 GLN A O 1
ATOM 1671 N N . GLY A 1 207 ? 1.892 12.581 -5.128 1.00 93.19 207 GLY A N 1
ATOM 1672 C CA . GLY A 1 207 ? 0.984 13.351 -5.969 1.00 93.19 207 GLY A CA 1
ATOM 1673 C C . GLY A 1 207 ? 0.681 12.693 -7.311 1.00 93.19 207 GLY A C 1
ATOM 1674 O O . GLY A 1 207 ? 1.560 12.145 -7.972 1.00 93.19 207 GLY A O 1
ATOM 1675 N N . SER A 1 208 ? -0.583 12.759 -7.726 1.00 95.06 208 SER A N 1
ATOM 1676 C CA . SER A 1 208 ? -1.126 11.996 -8.859 1.00 95.06 208 SER A CA 1
ATOM 1677 C C . SER A 1 208 ? -0.360 12.180 -10.176 1.00 95.06 208 SER A C 1
ATOM 1679 O O . SER A 1 208 ? -0.074 11.203 -10.868 1.00 95.06 208 SER A O 1
ATOM 1681 N N . VAL A 1 209 ? 0.019 13.417 -10.507 1.00 96.00 209 VAL A N 1
ATOM 1682 C CA . VAL A 1 209 ? 0.769 13.750 -11.734 1.00 96.00 209 VAL A CA 1
ATOM 1683 C C . VAL A 1 209 ? 2.187 13.180 -11.698 1.00 96.00 209 VAL A C 1
ATOM 1685 O O . VAL A 1 209 ? 2.659 12.615 -12.687 1.00 96.00 209 VAL A O 1
ATOM 1688 N N . ASN A 1 210 ? 2.858 13.286 -10.549 1.00 94.81 210 ASN A N 1
ATOM 1689 C CA . ASN A 1 210 ? 4.207 12.755 -10.376 1.00 94.81 210 ASN A CA 1
ATOM 1690 C C . ASN A 1 210 ? 4.194 11.228 -10.436 1.00 94.81 210 ASN A C 1
ATOM 1692 O O . ASN A 1 210 ? 5.052 10.646 -11.086 1.00 94.81 210 ASN A O 1
ATOM 1696 N N . ILE A 1 211 ? 3.191 10.585 -9.828 1.00 96.56 211 ILE A N 1
ATOM 1697 C CA . ILE A 1 211 ? 3.019 9.128 -9.874 1.00 96.56 211 ILE A CA 1
ATOM 1698 C C . ILE A 1 211 ? 2.892 8.645 -11.320 1.00 96.56 211 ILE A C 1
ATOM 1700 O O . ILE A 1 211 ? 3.654 7.775 -11.737 1.00 96.56 211 ILE A O 1
ATOM 1704 N N . SER A 1 212 ? 1.980 9.236 -12.098 1.00 95.50 212 SER A N 1
ATOM 1705 C CA . SER A 1 212 ? 1.806 8.892 -13.515 1.00 95.50 212 SER A CA 1
ATOM 1706 C C . SER A 1 212 ? 3.093 9.127 -14.321 1.00 95.50 212 SER A C 1
ATOM 1708 O O . SER A 1 212 ? 3.504 8.271 -15.106 1.00 95.50 212 SER A O 1
ATOM 1710 N N . SER A 1 213 ? 3.794 10.237 -14.069 1.00 95.19 213 SER A N 1
ATOM 1711 C CA . SER A 1 213 ? 5.067 10.553 -14.730 1.00 95.19 213 SER A CA 1
ATOM 1712 C C . SER A 1 213 ? 6.154 9.525 -14.407 1.00 95.19 213 SER A C 1
ATOM 1714 O O . SER A 1 213 ? 6.795 9.007 -15.319 1.00 95.19 213 SER A O 1
ATOM 1716 N N . THR A 1 214 ? 6.327 9.162 -13.134 1.00 94.12 214 THR A N 1
ATOM 1717 C CA . THR A 1 214 ? 7.273 8.123 -12.704 1.00 94.12 214 THR A CA 1
ATOM 1718 C C . THR A 1 214 ? 6.920 6.768 -13.313 1.00 94.12 214 THR A C 1
ATOM 1720 O O . THR A 1 214 ? 7.794 6.088 -13.843 1.00 94.12 214 THR A O 1
ATOM 1723 N N . GLN A 1 215 ? 5.643 6.384 -13.320 1.00 94.38 215 GLN A N 1
ATOM 1724 C CA . GLN A 1 215 ? 5.202 5.136 -13.950 1.00 94.38 215 GLN A CA 1
ATOM 1725 C C . GLN A 1 215 ? 5.470 5.120 -15.453 1.00 94.38 215 GLN A C 1
ATOM 1727 O O . GLN A 1 215 ? 5.860 4.085 -15.978 1.00 94.38 215 GLN A O 1
ATOM 1732 N N . LYS A 1 216 ? 5.331 6.258 -16.139 1.00 93.38 216 LYS A N 1
ATOM 1733 C CA . LYS A 1 216 ? 5.661 6.385 -17.562 1.00 93.38 216 LYS A CA 1
ATOM 1734 C C . LYS A 1 216 ? 7.161 6.260 -17.825 1.00 93.38 216 LYS A C 1
ATOM 1736 O O . LYS A 1 216 ? 7.546 5.785 -18.884 1.00 93.38 216 LYS A O 1
ATOM 1741 N N . VAL A 1 217 ? 8.012 6.656 -16.880 1.00 91.19 217 VAL A N 1
ATOM 1742 C CA . VAL A 1 217 ? 9.460 6.422 -16.985 1.00 91.19 217 VAL A CA 1
ATOM 1743 C C . VAL A 1 217 ? 9.796 4.945 -16.768 1.00 91.19 217 VAL A C 1
ATOM 1745 O O . VAL A 1 217 ? 10.603 4.393 -17.509 1.00 91.19 217 VAL A O 1
ATOM 1748 N N . ILE A 1 218 ? 9.156 4.293 -15.792 1.00 90.75 218 ILE A N 1
ATOM 1749 C CA . ILE A 1 218 ? 9.381 2.871 -15.484 1.00 90.75 218 ILE A CA 1
ATOM 1750 C C . ILE A 1 218 ? 8.823 1.962 -16.595 1.00 90.75 218 ILE A C 1
ATOM 1752 O O . ILE A 1 218 ? 9.450 0.967 -16.949 1.00 90.75 218 ILE A O 1
ATOM 1756 N N . PHE A 1 219 ? 7.664 2.314 -17.154 1.00 91.25 219 PHE A N 1
ATOM 1757 C CA . PHE A 1 219 ? 6.931 1.558 -18.171 1.00 91.25 219 PHE A CA 1
ATOM 1758 C C . PHE A 1 219 ? 6.625 2.449 -19.390 1.00 91.25 219 PHE A C 1
ATOM 1760 O O . PHE A 1 219 ? 5.468 2.801 -19.635 1.00 91.25 219 PHE A O 1
ATOM 1767 N N . PRO A 1 220 ? 7.633 2.829 -20.195 1.00 87.94 220 PRO A N 1
ATOM 1768 C CA . PRO A 1 220 ? 7.461 3.790 -21.292 1.00 87.94 220 PRO A CA 1
ATOM 1769 C C . PRO A 1 220 ? 6.485 3.327 -22.375 1.00 87.94 220 PRO A C 1
ATOM 1771 O O . PRO A 1 220 ? 5.914 4.149 -23.089 1.00 87.94 220 PRO A O 1
ATOM 1774 N N . SER A 1 221 ? 6.272 2.016 -22.482 1.00 86.25 221 SER A N 1
ATOM 1775 C CA . SER A 1 221 ? 5.354 1.401 -23.443 1.00 86.25 221 SER A CA 1
ATOM 1776 C C . SER A 1 221 ? 3.968 1.082 -22.874 1.00 86.25 221 SER A C 1
ATOM 1778 O O . SER A 1 221 ? 3.180 0.425 -23.551 1.00 86.25 221 SER A O 1
ATOM 1780 N N . GLY A 1 222 ? 3.673 1.513 -21.645 1.00 86.25 222 GLY A N 1
ATOM 1781 C CA . GLY A 1 222 ? 2.505 1.052 -20.900 1.00 86.25 222 GLY A CA 1
ATOM 1782 C C . GLY A 1 222 ? 2.821 -0.154 -20.013 1.00 86.25 222 GLY A C 1
ATOM 1783 O O . GLY A 1 222 ? 3.834 -0.836 -20.182 1.00 86.25 222 GLY A O 1
ATOM 1784 N N . PHE A 1 223 ? 1.942 -0.425 -19.050 1.00 86.06 223 PHE A N 1
ATOM 1785 C CA . PHE A 1 223 ? 2.039 -1.579 -18.160 1.00 86.06 223 PHE A CA 1
ATOM 1786 C C . PHE A 1 223 ? 1.566 -2.829 -18.911 1.00 86.06 223 PHE A C 1
ATOM 1788 O O . PHE A 1 223 ? 0.460 -3.301 -18.703 1.00 86.06 223 PHE A O 1
ATOM 1795 N N . SER A 1 224 ? 2.361 -3.366 -19.838 1.00 87.06 224 SER A N 1
ATOM 1796 C CA . SER A 1 224 ? 1.955 -4.518 -20.661 1.00 87.06 224 SER A CA 1
ATOM 1797 C C . SER A 1 224 ? 1.924 -5.815 -19.840 1.00 87.06 224 SER A C 1
ATOM 1799 O O . SER A 1 224 ? 2.811 -6.666 -19.936 1.00 87.06 224 SER A O 1
ATOM 1801 N N . GLY A 1 225 ? 0.918 -5.948 -18.978 1.00 84.94 225 GLY A N 1
ATOM 1802 C CA . GLY A 1 225 ? 0.806 -7.018 -18.005 1.00 84.94 225 GLY A CA 1
ATOM 1803 C C . GLY A 1 225 ? -0.573 -7.657 -17.937 1.00 84.94 225 GLY A C 1
ATOM 1804 O O . GLY A 1 225 ? -1.599 -7.088 -18.320 1.00 84.94 225 GLY A O 1
ATOM 1805 N N . ARG A 1 226 ? -0.591 -8.871 -17.391 1.00 90.19 226 ARG A N 1
ATOM 1806 C CA . ARG A 1 226 ? -1.798 -9.651 -17.130 1.00 90.19 226 ARG A CA 1
ATOM 1807 C C . ARG A 1 226 ? -1.926 -9.895 -15.635 1.00 90.19 226 ARG A C 1
ATOM 1809 O O . ARG A 1 226 ? -0.994 -10.404 -15.015 1.00 90.19 226 ARG A O 1
ATOM 1816 N N . ILE A 1 227 ? -3.094 -9.575 -15.084 1.00 93.25 227 ILE A N 1
ATOM 1817 C CA . ILE A 1 227 ? -3.470 -9.947 -13.718 1.00 93.25 227 ILE A CA 1
ATOM 1818 C C . ILE A 1 227 ? -3.839 -11.435 -13.718 1.00 93.25 227 ILE A C 1
ATOM 1820 O O . ILE A 1 227 ? -4.706 -11.867 -14.477 1.00 93.25 227 ILE A O 1
ATOM 1824 N N . GLU A 1 228 ? -3.170 -12.216 -12.877 1.00 93.75 228 GLU A N 1
ATOM 1825 C CA . GLU A 1 228 ? -3.469 -13.634 -12.647 1.00 93.75 228 GLU A CA 1
ATOM 1826 C C . GLU A 1 228 ? -4.414 -13.819 -11.463 1.00 93.75 228 GLU A C 1
ATOM 1828 O O . GLU A 1 228 ? -5.282 -14.688 -11.482 1.00 93.75 228 GLU A O 1
ATOM 1833 N N . SER A 1 229 ? -4.241 -12.998 -10.426 1.00 91.69 229 SER A N 1
ATOM 1834 C CA . SER A 1 229 ? -5.042 -13.051 -9.211 1.00 91.69 229 SER A CA 1
ATOM 1835 C C . SER A 1 229 ? -5.294 -11.652 -8.666 1.00 91.69 229 SER A C 1
ATOM 1837 O O . SER A 1 229 ? -4.418 -10.783 -8.701 1.00 91.69 229 SER A O 1
ATOM 1839 N N . LYS A 1 230 ? -6.507 -11.454 -8.148 1.00 93.31 230 LYS A N 1
ATOM 1840 C CA . LYS A 1 230 ? -6.941 -10.243 -7.457 1.00 93.31 230 LYS A CA 1
ATOM 1841 C C . LYS A 1 230 ? -7.569 -10.629 -6.121 1.00 93.31 230 LYS A C 1
ATOM 1843 O O . LYS A 1 230 ? -8.365 -11.560 -6.050 1.00 93.31 230 LYS A O 1
ATOM 1848 N N . SER A 1 231 ? -7.224 -9.900 -5.067 1.00 89.81 231 SER A N 1
ATOM 1849 C CA . SER A 1 231 ? -7.872 -9.982 -3.759 1.00 89.81 231 SER A CA 1
ATOM 1850 C C . SER A 1 231 ? -8.332 -8.589 -3.370 1.00 89.81 231 SER A C 1
ATOM 1852 O O . SER A 1 231 ? -7.513 -7.676 -3.274 1.00 89.81 231 SER A O 1
ATOM 1854 N N . ILE A 1 232 ? -9.636 -8.428 -3.168 1.00 91.25 232 ILE A N 1
ATOM 1855 C CA . ILE A 1 232 ? -10.266 -7.166 -2.787 1.00 91.25 232 ILE A CA 1
ATOM 1856 C C . ILE A 1 232 ? -10.823 -7.352 -1.382 1.00 91.25 232 ILE A C 1
ATOM 1858 O O . ILE A 1 232 ? -11.591 -8.275 -1.132 1.00 91.25 232 ILE A O 1
ATOM 1862 N N . ASN A 1 233 ? -10.408 -6.492 -0.457 1.00 83.94 233 ASN A N 1
ATOM 1863 C CA . ASN A 1 233 ? -10.833 -6.553 0.933 1.00 83.94 233 ASN A CA 1
ATOM 1864 C C . ASN A 1 233 ? -11.359 -5.182 1.346 1.00 83.94 233 ASN A C 1
ATOM 1866 O O . ASN A 1 233 ? -10.599 -4.214 1.413 1.00 83.94 233 ASN A O 1
ATOM 1870 N N . LEU A 1 234 ? -12.654 -5.094 1.652 1.00 82.25 234 LEU A N 1
ATOM 1871 C CA . LEU A 1 234 ? -13.214 -3.923 2.319 1.00 82.25 234 LEU A CA 1
ATOM 1872 C C . LEU A 1 234 ? -12.709 -3.906 3.765 1.00 82.25 234 LEU A C 1
ATOM 1874 O O . LEU A 1 234 ? -13.135 -4.715 4.587 1.00 82.25 234 LEU A O 1
ATOM 1878 N N . VAL A 1 235 ? -11.799 -2.989 4.080 1.00 73.12 235 VAL A N 1
ATOM 1879 C CA . VAL A 1 235 ? -11.199 -2.907 5.419 1.00 73.12 235 VAL A CA 1
ATOM 1880 C C . VAL A 1 235 ? -12.015 -1.975 6.321 1.00 73.12 235 VAL A C 1
ATOM 1882 O O . VAL A 1 235 ? -12.251 -2.287 7.486 1.00 73.12 235 VAL A O 1
ATOM 1885 N N . CYS A 1 236 ? -12.531 -0.862 5.795 1.00 66.88 236 CYS A N 1
ATOM 1886 C CA . CYS A 1 236 ? -13.570 -0.075 6.465 1.00 66.88 236 CYS A CA 1
ATOM 1887 C C . CYS A 1 236 ? -14.493 0.544 5.413 1.00 66.88 236 CYS A C 1
ATOM 1889 O O . CYS A 1 236 ? -14.113 0.620 4.256 1.00 66.88 236 CYS A O 1
ATOM 1891 N N . GLY A 1 237 ? -15.712 0.966 5.769 1.00 67.12 237 GLY A N 1
ATOM 1892 C CA . GLY A 1 237 ? -16.776 1.263 4.785 1.00 67.12 237 GLY A CA 1
ATOM 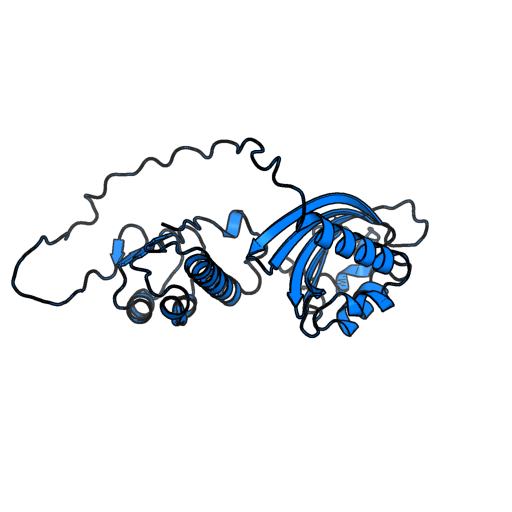1893 C C . GLY A 1 237 ? -16.537 2.385 3.754 1.00 67.12 237 GLY A C 1
ATOM 1894 O O . GLY A 1 237 ? -17.494 2.766 3.097 1.00 67.12 237 GLY A O 1
ATOM 1895 N N . ILE A 1 238 ? -15.323 2.926 3.640 1.00 73.56 238 ILE A N 1
ATOM 1896 C CA . ILE A 1 238 ? -14.877 3.850 2.585 1.00 73.56 238 ILE A CA 1
ATOM 1897 C C . ILE A 1 238 ? -13.511 3.455 1.988 1.00 73.56 238 ILE A C 1
ATOM 1899 O O . ILE A 1 238 ? -12.948 4.226 1.222 1.00 73.56 238 ILE A O 1
ATOM 1903 N N . PHE A 1 239 ? -12.942 2.313 2.380 1.00 83.81 239 PHE A N 1
ATOM 1904 C CA . PHE A 1 239 ? -11.530 1.971 2.222 1.00 83.81 239 PHE A CA 1
ATOM 1905 C C . PHE A 1 239 ? -11.360 0.495 1.851 1.00 83.81 239 PHE A C 1
ATOM 1907 O O . PHE A 1 239 ? -11.737 -0.407 2.609 1.00 83.81 239 PHE A O 1
ATOM 1914 N N . TYR A 1 240 ? -10.739 0.262 0.701 1.00 89.19 240 TYR A N 1
ATOM 1915 C CA . TYR A 1 240 ? -10.441 -1.057 0.166 1.00 89.19 240 TYR A CA 1
ATOM 1916 C C . TYR A 1 240 ? -8.933 -1.286 0.128 1.00 89.19 240 TYR A C 1
ATOM 1918 O O . TYR A 1 240 ? -8.169 -0.437 -0.338 1.00 89.19 240 TYR A O 1
ATOM 1926 N N . SER A 1 241 ? -8.517 -2.467 0.575 1.00 89.88 241 SER A N 1
ATOM 1927 C CA . SER A 1 241 ? -7.185 -2.998 0.323 1.00 89.88 241 SER A CA 1
ATOM 1928 C C . SER A 1 241 ? -7.268 -3.999 -0.819 1.00 89.88 241 SER A C 1
ATOM 1930 O O . SER A 1 241 ? -7.961 -5.015 -0.721 1.00 89.88 241 SER A O 1
ATOM 1932 N N . VAL A 1 242 ? -6.568 -3.696 -1.907 1.00 93.19 242 VAL A N 1
ATOM 1933 C CA . VAL A 1 242 ? -6.520 -4.539 -3.098 1.00 93.19 242 VAL A CA 1
ATOM 1934 C C . VAL A 1 242 ? -5.109 -5.069 -3.278 1.00 93.19 242 VAL A C 1
ATOM 1936 O O . VAL A 1 242 ? -4.151 -4.302 -3.263 1.00 93.19 242 VAL A O 1
ATOM 1939 N N . ASN A 1 243 ? -4.989 -6.374 -3.488 1.00 93.00 243 ASN A N 1
ATOM 1940 C CA . ASN A 1 243 ? -3.741 -7.029 -3.855 1.00 93.00 243 ASN A CA 1
ATOM 1941 C C . ASN A 1 243 ? -3.898 -7.643 -5.243 1.00 93.00 243 ASN A C 1
ATOM 1943 O O . ASN A 1 243 ? -4.835 -8.403 -5.485 1.00 93.00 243 ASN A O 1
ATOM 1947 N N . LEU A 1 244 ? -2.979 -7.315 -6.141 1.00 95.31 244 LEU A N 1
ATOM 1948 C CA . LEU A 1 244 ? -2.913 -7.825 -7.501 1.00 95.31 244 LEU A CA 1
ATOM 1949 C C . LEU A 1 244 ? -1.621 -8.615 -7.666 1.00 95.31 244 LEU A C 1
ATOM 1951 O O . LEU A 1 244 ? -0.554 -8.170 -7.242 1.00 95.31 244 LEU A O 1
ATOM 1955 N N . VAL A 1 245 ? -1.717 -9.770 -8.310 1.00 94.12 245 VAL A N 1
ATOM 1956 C CA . VAL A 1 245 ? -0.568 -10.599 -8.672 1.00 94.12 245 VAL A CA 1
ATOM 1957 C C . VAL A 1 245 ? -0.662 -10.923 -10.148 1.00 94.12 245 VAL A C 1
ATOM 1959 O O . VAL A 1 245 ? -1.742 -11.246 -10.647 1.00 94.12 245 VAL A O 1
ATOM 1962 N N . GLY A 1 246 ? 0.460 -10.846 -10.848 1.00 95.81 246 GLY A N 1
ATOM 1963 C CA . GLY A 1 246 ? 0.505 -11.221 -12.249 1.00 95.81 246 GLY A CA 1
ATOM 1964 C C . GLY A 1 246 ? 1.886 -11.066 -12.852 1.00 95.81 246 GLY A C 1
ATOM 1965 O O . GLY A 1 246 ? 2.887 -11.068 -12.138 1.00 95.81 246 GLY A O 1
ATOM 1966 N N . ASN A 1 247 ? 1.926 -10.905 -14.171 1.00 93.25 247 ASN A N 1
ATOM 1967 C CA . ASN A 1 247 ? 3.166 -10.711 -14.916 1.00 93.25 247 ASN A CA 1
ATOM 1968 C C . ASN A 1 247 ? 3.097 -9.445 -15.764 1.00 93.25 247 ASN A C 1
ATOM 1970 O O . ASN A 1 247 ? 2.022 -9.089 -16.245 1.00 93.25 247 ASN A O 1
ATOM 1974 N N . VAL A 1 248 ? 4.236 -8.787 -15.963 1.00 92.81 248 VAL A N 1
ATOM 1975 C CA . VAL A 1 248 ? 4.369 -7.563 -16.759 1.00 92.81 248 VAL A CA 1
ATOM 1976 C C . VAL A 1 248 ? 5.643 -7.603 -17.595 1.00 92.81 248 VAL A C 1
ATOM 1978 O O . VAL A 1 248 ? 6.692 -8.018 -17.104 1.00 92.81 248 VAL A O 1
ATOM 1981 N N . ALA A 1 249 ? 5.557 -7.165 -18.848 1.00 90.50 249 ALA A N 1
ATOM 1982 C CA . ALA A 1 249 ? 6.727 -6.887 -19.672 1.00 90.50 249 ALA A CA 1
ATOM 1983 C C . ALA A 1 249 ? 7.211 -5.451 -19.416 1.00 90.50 249 ALA A C 1
ATOM 1985 O O . ALA A 1 249 ? 6.406 -4.520 -19.388 1.00 90.50 249 ALA A O 1
ATOM 1986 N N . LEU A 1 250 ? 8.521 -5.259 -19.234 1.00 85.06 250 LEU A N 1
ATOM 1987 C CA . LEU A 1 250 ? 9.104 -3.914 -19.080 1.00 85.06 250 LEU A CA 1
ATOM 1988 C C . LEU A 1 250 ? 9.156 -3.145 -20.408 1.00 85.06 250 LEU A C 1
ATOM 1990 O O . LEU A 1 250 ? 9.095 -1.918 -20.430 1.00 85.06 250 LEU A O 1
ATOM 1994 N N . GLU A 1 251 ? 9.260 -3.878 -21.514 1.00 84.12 251 GLU A N 1
ATOM 1995 C CA . GLU A 1 251 ? 9.296 -3.353 -22.875 1.00 84.12 251 GLU A CA 1
ATOM 1996 C C . GLU A 1 251 ? 8.114 -3.916 -23.665 1.00 84.12 251 GLU A C 1
ATOM 1998 O O . GLU A 1 251 ? 7.686 -5.052 -23.435 1.00 84.12 251 GLU A O 1
ATOM 2003 N N . LYS A 1 252 ? 7.586 -3.126 -24.607 1.00 78.12 252 LYS A N 1
ATOM 2004 C CA . LYS A 1 252 ? 6.535 -3.598 -25.511 1.00 78.12 252 LYS A CA 1
ATOM 2005 C C . LYS A 1 252 ? 7.028 -4.815 -26.289 1.00 78.12 252 LYS A C 1
ATOM 2007 O O . LYS A 1 252 ? 8.159 -4.810 -26.764 1.00 78.12 252 LYS A O 1
ATOM 2012 N N . ASP A 1 253 ? 6.170 -5.821 -26.428 1.00 77.44 253 ASP A N 1
ATOM 2013 C CA . ASP A 1 253 ? 6.430 -7.018 -27.239 1.00 77.44 253 ASP A CA 1
ATOM 2014 C C . ASP A 1 253 ? 7.642 -7.857 -26.776 1.00 77.44 253 ASP A C 1
ATOM 2016 O O . ASP A 1 253 ? 8.147 -8.697 -27.517 1.00 77.44 253 ASP A O 1
ATOM 2020 N N . SER A 1 254 ? 8.110 -7.653 -25.539 1.00 82.56 254 SER A N 1
ATOM 2021 C CA . SER A 1 254 ? 9.178 -8.461 -24.953 1.00 82.56 254 SER A CA 1
ATOM 2022 C C . SER A 1 254 ? 8.637 -9.777 -24.405 1.00 82.56 254 SER A C 1
ATOM 2024 O O . SER A 1 254 ? 7.720 -9.788 -23.585 1.00 82.56 254 SER A O 1
ATOM 2026 N N . ASP A 1 255 ? 9.280 -10.888 -24.768 1.00 82.69 255 ASP A N 1
ATOM 2027 C CA . ASP A 1 255 ? 9.007 -12.204 -24.173 1.00 82.69 255 ASP A CA 1
ATOM 2028 C C . ASP A 1 255 ? 9.479 -12.297 -22.708 1.00 82.69 255 ASP A C 1
ATOM 2030 O O . ASP A 1 255 ? 9.172 -13.255 -21.991 1.00 82.69 255 ASP A O 1
ATOM 2034 N N . LYS A 1 256 ? 10.255 -11.310 -22.237 1.00 84.19 256 LYS A N 1
ATOM 2035 C CA . LYS A 1 256 ? 10.767 -11.266 -20.865 1.00 84.19 256 LYS A CA 1
ATOM 2036 C C . LYS A 1 256 ? 9.731 -10.648 -19.937 1.00 84.19 256 LYS A C 1
ATOM 2038 O O . LYS A 1 256 ? 9.650 -9.431 -19.776 1.00 84.19 256 LYS A O 1
ATOM 2043 N N . MET A 1 257 ? 8.984 -11.524 -19.282 1.00 88.81 257 MET A N 1
ATOM 2044 C CA . MET A 1 257 ? 8.006 -11.156 -18.267 1.00 88.81 257 MET A CA 1
ATOM 2045 C C . MET A 1 257 ? 8.647 -11.130 -16.876 1.00 88.81 257 MET A C 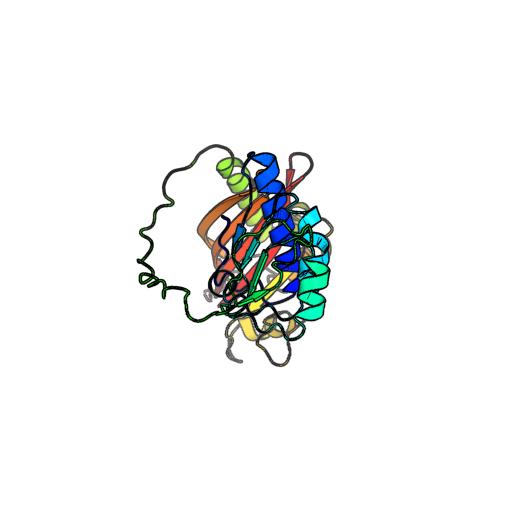1
ATOM 2047 O O . MET A 1 257 ? 9.351 -12.061 -16.488 1.00 88.81 257 MET A O 1
ATOM 2051 N N . CYS A 1 258 ? 8.355 -10.088 -16.104 1.00 90.25 258 CYS A N 1
ATOM 2052 C CA . CYS A 1 258 ? 8.634 -10.025 -14.673 1.00 90.25 258 CYS A CA 1
ATOM 2053 C C . CYS A 1 258 ? 7.358 -10.336 -13.901 1.00 90.25 258 CYS A C 1
ATOM 2055 O O . CYS A 1 258 ? 6.267 -9.910 -14.298 1.00 90.25 258 CYS A O 1
ATOM 2057 N N . LYS A 1 259 ? 7.485 -11.023 -12.767 1.00 92.69 259 LYS A N 1
ATOM 2058 C CA . LYS A 1 259 ? 6.337 -11.208 -11.886 1.00 92.69 259 LYS A CA 1
ATOM 2059 C C . LYS A 1 259 ? 6.146 -9.933 -11.078 1.00 92.69 259 LYS A C 1
ATOM 2061 O O . LYS A 1 259 ? 7.109 -9.371 -10.556 1.00 92.69 259 LYS A O 1
ATOM 2066 N N . PHE A 1 260 ? 4.903 -9.481 -10.960 1.00 94.62 260 PHE A N 1
ATOM 2067 C CA . PHE A 1 260 ? 4.564 -8.337 -10.131 1.00 94.62 260 PHE A CA 1
ATOM 2068 C C . PHE A 1 260 ? 3.625 -8.717 -8.991 1.00 94.62 260 PHE A C 1
ATOM 2070 O O . PHE A 1 260 ? 2.761 -9.590 -9.113 1.00 94.62 260 PHE A O 1
ATOM 2077 N N . TYR A 1 261 ? 3.777 -7.986 -7.892 1.00 95.69 261 TYR A N 1
ATOM 2078 C CA . TYR A 1 261 ? 2.813 -7.919 -6.804 1.00 95.69 261 TYR A CA 1
ATOM 2079 C C . TYR A 1 261 ? 2.498 -6.445 -6.590 1.00 95.69 261 TYR A C 1
ATOM 2081 O O . TYR A 1 261 ? 3.406 -5.655 -6.349 1.00 95.69 261 TYR A O 1
ATOM 2089 N N . ARG A 1 262 ? 1.235 -6.051 -6.711 1.00 96.94 262 ARG A N 1
ATOM 2090 C CA . ARG A 1 262 ? 0.817 -4.657 -6.557 1.00 96.94 262 ARG A CA 1
ATOM 2091 C C . ARG A 1 262 ? -0.219 -4.554 -5.458 1.00 96.94 262 ARG A C 1
ATOM 2093 O O . ARG A 1 262 ? -1.218 -5.266 -5.486 1.00 96.94 262 ARG A O 1
ATOM 2100 N N . GLN A 1 263 ? 0.012 -3.665 -4.508 1.00 95.62 263 GLN A N 1
ATOM 2101 C CA . GLN A 1 263 ? -0.922 -3.379 -3.437 1.00 95.62 263 GLN A CA 1
ATOM 2102 C C . GLN A 1 263 ? -1.476 -1.975 -3.614 1.00 95.62 263 GLN A C 1
ATOM 2104 O O . GLN A 1 263 ? -0.728 -1.000 -3.643 1.00 95.62 263 GLN A O 1
ATOM 2109 N N . LEU A 1 264 ? -2.797 -1.884 -3.705 1.00 96.44 264 LEU A N 1
ATOM 2110 C CA . LEU A 1 264 ? -3.515 -0.630 -3.821 1.00 96.44 264 LEU A CA 1
ATOM 2111 C C . LEU A 1 264 ? -4.346 -0.395 -2.571 1.00 96.44 264 LEU A C 1
ATOM 2113 O O . LEU A 1 264 ? -5.001 -1.286 -2.027 1.00 96.44 264 LEU A O 1
ATOM 2117 N N . THR A 1 265 ? -4.333 0.853 -2.147 1.00 94.31 265 THR A N 1
ATOM 2118 C CA . THR A 1 265 ? -5.212 1.381 -1.123 1.00 94.31 265 THR A CA 1
ATOM 2119 C C . THR A 1 265 ? -6.186 2.342 -1.779 1.00 94.31 265 THR A C 1
ATOM 2121 O O . THR A 1 265 ? -5.767 3.397 -2.254 1.00 94.31 265 THR A O 1
ATOM 2124 N N . ILE A 1 266 ? -7.467 1.982 -1.812 1.00 95.06 266 ILE A N 1
ATOM 2125 C CA . ILE A 1 266 ? -8.497 2.710 -2.559 1.00 95.06 266 ILE A CA 1
ATOM 2126 C C . ILE A 1 266 ? -9.520 3.297 -1.587 1.00 95.06 266 ILE A C 1
ATOM 2128 O O . ILE A 1 266 ? -10.041 2.589 -0.729 1.00 95.06 266 ILE A O 1
ATOM 2132 N N . TYR A 1 267 ? -9.825 4.582 -1.744 1.00 91.19 267 TYR A N 1
ATOM 2133 C CA . TYR A 1 267 ? -10.807 5.326 -0.966 1.00 91.19 267 TYR A CA 1
ATOM 2134 C C . TYR A 1 267 ? -11.994 5.755 -1.823 1.00 91.19 267 TYR A C 1
ATOM 2136 O O . TYR A 1 267 ? -11.811 6.196 -2.955 1.00 91.19 267 TYR A O 1
ATOM 2144 N N . GLY A 1 268 ? -13.197 5.712 -1.255 1.00 86.69 268 GLY A N 1
ATOM 2145 C CA . GLY A 1 268 ? -14.360 6.416 -1.792 1.00 86.69 268 GLY A CA 1
ATOM 2146 C C . GLY A 1 268 ? -14.386 7.866 -1.307 1.00 86.69 268 GLY A C 1
ATOM 2147 O O . GLY A 1 268 ? -14.590 8.111 -0.119 1.00 86.69 268 GLY A O 1
ATOM 2148 N N . VAL A 1 269 ? -14.201 8.832 -2.208 1.00 82.94 269 VAL A N 1
ATOM 2149 C CA . VAL A 1 269 ? -14.256 10.274 -1.917 1.00 82.94 269 VAL A CA 1
ATOM 2150 C C . VAL A 1 269 ? -15.203 10.944 -2.907 1.00 82.94 269 VAL A C 1
ATOM 2152 O O . VAL A 1 269 ? -15.025 10.831 -4.115 1.00 82.94 269 VAL A O 1
ATOM 2155 N N . GLY A 1 270 ? -16.237 11.627 -2.405 1.00 81.00 270 GLY A N 1
ATOM 2156 C CA . GLY A 1 270 ? -17.205 12.330 -3.259 1.00 81.00 270 GLY A CA 1
ATOM 2157 C C . GLY A 1 270 ? -17.967 11.414 -4.226 1.00 81.00 270 GLY A C 1
ATOM 2158 O O . GLY A 1 270 ? -18.273 11.826 -5.340 1.00 81.00 270 GLY A O 1
ATOM 2159 N N . GLY A 1 271 ? -18.223 10.160 -3.832 1.00 85.44 271 GLY A N 1
ATOM 2160 C CA . GLY A 1 271 ? -18.876 9.163 -4.690 1.00 85.44 271 GLY A CA 1
ATOM 2161 C C . GLY A 1 271 ? -17.979 8.597 -5.795 1.00 85.44 271 GLY A C 1
ATOM 2162 O O . GLY A 1 271 ? -18.485 7.991 -6.732 1.00 85.44 271 GLY A O 1
ATOM 2163 N N . GLN A 1 272 ? -16.663 8.808 -5.715 1.00 92.00 272 GLN A N 1
ATOM 2164 C CA . GLN A 1 272 ? -15.697 8.268 -6.665 1.00 92.00 272 GLN A CA 1
ATOM 2165 C C . GLN A 1 272 ? -14.589 7.505 -5.939 1.00 92.00 272 GLN A C 1
ATOM 2167 O O . GLN A 1 272 ? -14.110 7.931 -4.888 1.00 92.00 272 GLN A O 1
ATOM 2172 N N . LEU A 1 273 ? -14.152 6.387 -6.518 1.00 95.00 273 LEU A N 1
ATOM 2173 C CA . LEU A 1 273 ? -13.001 5.638 -6.025 1.00 95.00 273 LEU A CA 1
ATOM 2174 C C . LEU A 1 273 ? -11.689 6.307 -6.466 1.00 95.00 273 LEU A C 1
ATOM 2176 O O . LEU A 1 273 ? -11.571 6.792 -7.598 1.00 95.00 273 LEU A O 1
ATOM 2180 N N . ARG A 1 274 ? -10.715 6.365 -5.553 1.00 96.88 274 ARG A N 1
ATOM 2181 C CA . ARG A 1 274 ? -9.383 6.954 -5.754 1.00 96.88 274 ARG A CA 1
ATOM 2182 C C . ARG A 1 274 ? -8.306 6.182 -5.001 1.00 96.88 274 ARG A C 1
ATOM 2184 O O . ARG A 1 274 ? -8.510 5.786 -3.860 1.00 96.88 274 ARG A O 1
ATOM 2191 N N . ILE A 1 275 ? -7.141 6.011 -5.610 1.00 97.50 275 ILE A N 1
ATOM 2192 C CA . ILE A 1 275 ? -5.975 5.362 -5.013 1.00 97.50 275 ILE A CA 1
ATOM 2193 C C . ILE A 1 275 ? -5.229 6.376 -4.144 1.00 97.50 275 ILE A C 1
ATOM 2195 O O . ILE A 1 275 ? -4.861 7.453 -4.608 1.00 97.50 275 ILE A O 1
ATOM 2199 N N . ALA A 1 276 ? -4.987 6.025 -2.886 1.00 94.31 276 ALA A N 1
ATOM 2200 C CA . ALA A 1 276 ? -4.182 6.813 -1.954 1.00 94.31 276 ALA A CA 1
ATOM 2201 C C . ALA A 1 276 ? -2.763 6.266 -1.782 1.00 94.31 276 ALA A C 1
ATOM 2203 O O . ALA A 1 276 ? -1.832 7.041 -1.609 1.00 94.31 276 ALA A O 1
ATOM 2204 N N . ASN A 1 277 ? -2.593 4.943 -1.822 1.00 95.00 277 ASN A N 1
ATOM 2205 C CA . ASN A 1 277 ? -1.278 4.308 -1.767 1.00 95.00 277 ASN A CA 1
ATOM 2206 C C . ASN A 1 277 ? -1.199 3.212 -2.822 1.00 95.00 277 ASN A C 1
ATOM 2208 O O . ASN A 1 277 ? -2.131 2.417 -2.958 1.00 95.00 277 ASN A O 1
ATOM 2212 N N . ASP A 1 278 ? -0.082 3.175 -3.532 1.00 97.44 278 ASP A N 1
ATOM 2213 C CA . ASP A 1 278 ? 0.203 2.213 -4.586 1.00 97.44 278 ASP A CA 1
ATOM 2214 C C . ASP A 1 278 ? 1.629 1.699 -4.434 1.00 97.44 278 ASP A C 1
ATOM 2216 O O . ASP A 1 278 ? 2.600 2.436 -4.594 1.00 97.44 278 ASP A O 1
ATOM 2220 N N . VAL A 1 279 ? 1.752 0.428 -4.078 1.00 95.69 279 VAL A N 1
ATOM 2221 C CA . VAL A 1 279 ? 3.043 -0.223 -3.897 1.00 95.69 279 VAL A CA 1
ATOM 2222 C C . VAL A 1 279 ? 3.182 -1.302 -4.950 1.00 95.69 279 VAL A C 1
ATOM 2224 O O . VAL A 1 279 ? 2.398 -2.249 -4.979 1.00 95.69 279 VAL A O 1
ATOM 2227 N N . LEU A 1 280 ? 4.197 -1.178 -5.797 1.00 95.81 280 LEU A N 1
ATOM 2228 C CA . LEU A 1 280 ? 4.499 -2.123 -6.858 1.00 95.81 280 LEU A CA 1
ATOM 2229 C C . LEU A 1 280 ? 5.816 -2.836 -6.568 1.00 95.81 280 LEU A C 1
ATOM 2231 O O . LEU A 1 280 ? 6.877 -2.219 -6.522 1.00 95.81 280 LEU A O 1
ATOM 2235 N N . TYR A 1 281 ? 5.739 -4.153 -6.438 1.00 93.69 281 TYR A N 1
ATOM 2236 C CA . TYR A 1 281 ? 6.883 -5.041 -6.338 1.00 93.69 281 TYR A CA 1
ATOM 2237 C C . TYR A 1 281 ? 7.116 -5.745 -7.665 1.00 93.69 281 TYR A C 1
ATOM 2239 O O . TYR A 1 281 ? 6.180 -6.345 -8.194 1.00 93.69 281 TYR A O 1
ATOM 2247 N N . LEU A 1 282 ? 8.359 -5.746 -8.141 1.00 92.56 282 LEU A N 1
ATOM 2248 C CA . LEU A 1 282 ? 8.811 -6.605 -9.234 1.00 92.56 282 LEU A CA 1
ATOM 2249 C C . LEU A 1 282 ? 9.827 -7.634 -8.729 1.00 92.56 282 LEU A C 1
ATOM 2251 O O . LEU A 1 282 ? 10.676 -7.336 -7.875 1.00 92.56 282 LEU A O 1
ATOM 2255 N N . THR A 1 283 ? 9.706 -8.851 -9.256 1.00 88.25 283 THR A N 1
ATOM 2256 C CA . THR A 1 283 ? 10.581 -9.999 -8.986 1.00 88.25 283 THR A CA 1
ATOM 2257 C C . THR A 1 283 ? 10.892 -10.762 -10.255 1.00 88.25 283 THR A C 1
ATOM 2259 O O . THR A 1 283 ? 9.961 -10.895 -11.088 1.00 88.25 283 THR A O 1
#